Protein AF-0000000085181972 (afdb_homodimer)

Sequence (330 aa):
MTVHAQVDETRQKGLLGSYIETLGLVERLHRLLLDVIKDEFERLGQIEINAVQALLLFNIGEHEVTAGELKSRGYYQGSNVSYNLKKLVDAGYMHHERCEADRRSVRVRLTEKGRGVHDAVSDLFARHAETMQARGVIGFAATEEMNALLRRMERFWTDQIRYIYMTVHAQVDETRQKGLLGSYIETLGLVERLHRLLLDVIKDEFERLGQIEINAVQALLLFNIGEHEVTAGELKSRGYYQGSNVSYNLKKLVDAGYMHHERCEADRRSVRVRLTEKGRGVHDAVSDLFARHAETMQARGVIGFAATEEMNALLRRMERFWTDQIRYIY

InterPro domains:
  IPR000835 MarR-type HTH domain [PF13463] (50-114)
  IPR000835 MarR-type HTH domain [PS50995] (19-158)
  IPR000835 MarR-type HTH domain [SM00347] (42-146)
  IPR036388 Winged helix-like DNA-binding domain superfamily [G3DSA:1.10.10.10] (18-161)
  IPR036390 Winged helix DNA-binding domain superfamily [SSF46785] (19-157)
  IPR039422 Transcription regulators MarR/SlyA-like [PTHR33164] (22-153)

Structure (mmCIF, N/CA/C/O backbone):
data_AF-0000000085181972-model_v1
#
loop_
_entity.id
_entity.type
_entity.pdbx_description
1 polymer 'Winged helix DNA-binding protein'
#
loop_
_atom_site.group_PDB
_atom_site.id
_atom_site.type_symbol
_atom_site.label_atom_id
_atom_site.label_alt_id
_atom_site.label_comp_id
_atom_site.label_asym_id
_atom_site.label_entity_id
_atom_site.label_seq_id
_atom_site.pdbx_PDB_ins_code
_atom_site.Cartn_x
_atom_site.Cartn_y
_atom_site.Cartn_z
_atom_site.occupancy
_atom_site.B_iso_or_equiv
_atom_site.auth_seq_id
_atom_site.auth_comp_id
_atom_site.auth_asym_id
_atom_site.auth_atom_id
_atom_site.pdbx_PDB_model_num
ATOM 1 N N . MET A 1 1 ? -1.928 -40.5 6.121 1 57.88 1 MET A N 1
ATOM 2 C CA . MET A 1 1 ? -1.515 -39.156 6.531 1 57.88 1 MET A CA 1
ATOM 3 C C . MET A 1 1 ? -1.722 -38.969 8.031 1 57.88 1 MET A C 1
ATOM 5 O O . MET A 1 1 ? -2.824 -39.188 8.539 1 57.88 1 MET A O 1
ATOM 9 N N . THR A 1 2 ? -0.721 -38.906 8.852 1 67.19 2 THR A N 1
ATOM 10 C CA . THR A 1 2 ? -0.816 -38.844 10.305 1 67.19 2 THR A CA 1
ATOM 11 C C . THR A 1 2 ? -1.582 -37.594 10.742 1 67.19 2 THR A C 1
ATOM 13 O O . THR A 1 2 ? -1.651 -36.625 10 1 67.19 2 THR A O 1
ATOM 16 N N . VAL A 1 3 ? -2.307 -37.688 11.773 1 71.75 3 VAL A N 1
ATOM 17 C CA . VAL A 1 3 ? -3.064 -36.625 12.383 1 71.75 3 VAL A CA 1
ATOM 18 C C . VAL A 1 3 ? -2.207 -35.344 12.438 1 71.75 3 VAL A C 1
ATOM 20 O O . VAL A 1 3 ? -2.703 -34.25 12.195 1 71.75 3 VAL A O 1
ATOM 23 N N . HIS A 1 4 ? -0.949 -35.5 12.75 1 68.75 4 HIS A N 1
ATOM 24 C CA . HIS A 1 4 ? -0.024 -34.375 12.812 1 68.75 4 HIS A CA 1
ATOM 25 C C . HIS A 1 4 ? 0.158 -33.719 11.445 1 68.75 4 HIS A C 1
ATOM 27 O O . HIS A 1 4 ? 0.219 -32.5 11.336 1 68.75 4 HIS A O 1
ATOM 33 N N . ALA A 1 5 ? 0.168 -34.562 10.391 1 71.5 5 ALA A N 1
ATOM 34 C CA . ALA A 1 5 ? 0.321 -34.062 9.023 1 71.5 5 ALA A CA 1
ATOM 35 C C . ALA A 1 5 ? -0.919 -33.281 8.578 1 71.5 5 ALA A C 1
ATOM 37 O O . ALA A 1 5 ? -0.812 -32.281 7.879 1 71.5 5 ALA A O 1
ATOM 38 N N . GLN A 1 6 ? -2.047 -33.75 9.039 1 69.69 6 GLN A N 1
ATOM 39 C CA . GLN A 1 6 ? -3.307 -33.094 8.688 1 69.69 6 GLN A CA 1
ATOM 40 C C . GLN A 1 6 ? -3.443 -31.75 9.367 1 69.69 6 GLN A C 1
ATOM 42 O O . GLN A 1 6 ? -3.922 -30.781 8.766 1 69.69 6 GLN A O 1
ATOM 47 N N . VAL A 1 7 ? -3.066 -31.719 10.625 1 67.25 7 VAL A N 1
ATOM 48 C CA . VAL A 1 7 ? -3.115 -30.469 11.383 1 67.25 7 VAL A CA 1
ATOM 49 C C . VAL A 1 7 ? -2.145 -29.469 10.781 1 67.25 7 VAL A C 1
ATOM 51 O O . VAL A 1 7 ? -2.471 -28.281 10.656 1 67.25 7 VAL A O 1
ATOM 54 N N . ASP A 1 8 ? -0.987 -29.906 10.352 1 72 8 ASP A N 1
ATOM 55 C CA . ASP A 1 8 ? 0.018 -29.031 9.75 1 72 8 ASP A CA 1
ATOM 56 C C . ASP A 1 8 ? -0.473 -28.453 8.422 1 72 8 ASP A C 1
ATOM 58 O O . ASP A 1 8 ? -0.232 -27.281 8.117 1 72 8 ASP A O 1
ATOM 62 N N . GLU A 1 9 ? -1.18 -29.344 7.684 1 75 9 GLU A N 1
ATOM 63 C CA . GLU A 1 9 ? -1.724 -28.906 6.395 1 75 9 GLU A CA 1
ATOM 64 C C . GLU A 1 9 ? -2.812 -27.859 6.578 1 75 9 GLU A C 1
ATOM 66 O O . GLU A 1 9 ? -2.896 -26.906 5.805 1 75 9 GLU A O 1
ATOM 71 N N . THR A 1 10 ? -3.574 -28.156 7.566 1 74.62 10 THR A N 1
ATOM 72 C CA . THR A 1 10 ? -4.652 -27.219 7.852 1 74.62 10 THR A CA 1
ATOM 73 C C . THR A 1 10 ? -4.09 -25.859 8.289 1 74.62 10 THR A C 1
ATOM 75 O O . THR A 1 10 ? -4.59 -24.812 7.875 1 74.62 10 THR A O 1
ATOM 78 N N . ARG A 1 11 ? -3.014 -26.016 9.102 1 75.25 11 ARG A N 1
ATOM 79 C CA . ARG A 1 11 ? -2.367 -24.797 9.562 1 75.25 11 ARG A CA 1
ATOM 80 C C . ARG A 1 11 ? -1.71 -24.047 8.406 1 75.25 11 ARG A C 1
ATOM 82 O O . ARG A 1 11 ? -1.742 -22.812 8.359 1 75.25 11 ARG A O 1
ATOM 89 N N . GLN A 1 12 ? -1.245 -24.781 7.57 1 78.25 12 GLN A N 1
ATOM 90 C CA . GLN A 1 12 ? -0.586 -24.188 6.414 1 78.25 12 GLN A CA 1
ATOM 91 C C . GLN A 1 12 ? -1.598 -23.516 5.488 1 78.25 12 GLN A C 1
ATOM 93 O O . GLN A 1 12 ? -1.35 -22.422 4.98 1 78.25 12 GLN A O 1
ATOM 98 N N . LYS A 1 13 ? -2.65 -24.234 5.238 1 83.62 13 LYS A N 1
ATOM 99 C CA . LYS A 1 13 ? -3.719 -23.656 4.418 1 83.62 13 LYS A CA 1
ATOM 100 C C . LYS A 1 13 ? -4.32 -22.422 5.082 1 83.62 13 LYS A C 1
ATOM 102 O O . LYS A 1 13 ? -4.648 -21.453 4.402 1 83.62 13 LYS A O 1
ATOM 107 N N . GLY A 1 14 ? -4.379 -22.531 6.363 1 88.44 14 GLY A N 1
ATOM 108 C CA . GLY A 1 14 ? -4.871 -21.375 7.109 1 88.44 14 GLY A CA 1
ATOM 109 C C . GLY A 1 14 ? -3.963 -20.172 7.008 1 88.44 14 GLY A C 1
ATOM 110 O O . GLY A 1 14 ? -4.434 -19.047 6.805 1 88.44 14 GLY A O 1
ATOM 111 N N . LEU A 1 15 ? -2.68 -20.453 7.062 1 91 15 LEU A N 1
ATOM 112 C CA . LEU A 1 15 ? -1.724 -19.344 6.98 1 91 15 LEU A CA 1
ATOM 113 C C . LEU A 1 15 ? -1.703 -18.75 5.578 1 91 15 LEU A C 1
ATOM 115 O O . LEU A 1 15 ? -1.629 -17.531 5.422 1 91 15 LEU A O 1
ATOM 119 N N . LEU A 1 16 ? -1.777 -19.609 4.586 1 94.31 16 LEU A N 1
ATOM 120 C CA . LEU A 1 16 ? -1.805 -19.109 3.215 1 94.31 16 LEU A CA 1
ATOM 121 C C . LEU A 1 16 ? -2.998 -18.172 3.002 1 94.31 16 LEU A C 1
ATOM 123 O O . LEU A 1 16 ? -2.852 -17.094 2.438 1 94.31 16 LEU A O 1
ATOM 127 N N . GLY A 1 17 ? -4.16 -18.594 3.455 1 95.25 17 GLY A N 1
ATOM 128 C CA . GLY A 1 17 ? -5.352 -17.766 3.344 1 95.25 17 GLY A CA 1
ATOM 129 C C . GLY A 1 17 ? -5.207 -16.422 4.035 1 95.25 17 GLY A C 1
ATOM 130 O O . GLY A 1 17 ? -5.578 -15.391 3.479 1 95.25 17 GLY A O 1
ATOM 131 N N . SER A 1 18 ? -4.691 -16.453 5.27 1 95.56 18 SER A N 1
ATOM 132 C CA . SER A 1 18 ? -4.504 -15.219 6.031 1 95.56 18 SER A CA 1
ATOM 133 C C . SER A 1 18 ? -3.449 -14.328 5.379 1 95.56 18 SER A C 1
ATOM 135 O O . SER A 1 18 ? -3.564 -13.102 5.406 1 95.56 18 SER A O 1
ATOM 137 N N . TYR A 1 19 ? -2.438 -14.969 4.832 1 96.31 19 TYR A N 1
ATOM 138 C CA . TYR A 1 19 ? -1.384 -14.234 4.137 1 96.31 19 TYR A CA 1
ATOM 139 C C . TYR A 1 19 ? -1.931 -13.531 2.9 1 96.31 19 TYR A C 1
ATOM 141 O O . TYR A 1 19 ? -1.648 -12.352 2.67 1 96.31 19 TYR A O 1
ATOM 149 N N . ILE A 1 20 ? -2.744 -14.203 2.15 1 96.31 20 ILE A N 1
ATOM 150 C CA . ILE A 1 20 ? -3.359 -13.633 0.956 1 96.31 20 ILE A CA 1
ATOM 151 C C . ILE A 1 20 ? -4.262 -12.469 1.348 1 96.31 20 ILE A C 1
ATOM 153 O O . ILE A 1 20 ? -4.281 -11.438 0.67 1 96.31 20 ILE A O 1
ATOM 157 N N . GLU A 1 21 ? -4.91 -12.648 2.42 1 96.31 21 GLU A N 1
ATOM 158 C CA . GLU A 1 21 ? -5.742 -11.555 2.908 1 96.31 21 GLU A CA 1
ATOM 159 C C . GLU A 1 21 ? -4.891 -10.336 3.275 1 96.31 21 GLU A C 1
ATOM 161 O O . GLU A 1 21 ? -5.277 -9.203 3.002 1 96.31 21 GLU A O 1
ATOM 166 N N . THR A 1 22 ? -3.777 -10.57 3.945 1 97.19 22 THR A N 1
ATOM 167 C CA . THR A 1 22 ? -2.865 -9.484 4.289 1 97.19 22 THR A CA 1
ATOM 168 C C . THR A 1 22 ? -2.457 -8.711 3.043 1 97.19 22 THR A C 1
ATOM 170 O O . THR A 1 22 ? -2.479 -7.473 3.041 1 97.19 22 THR A O 1
ATOM 173 N N . LEU A 1 23 ? -2.174 -9.453 1.988 1 96.75 23 LEU A N 1
ATOM 174 C CA . LEU A 1 23 ? -1.744 -8.828 0.741 1 96.75 23 LEU A CA 1
ATOM 175 C C . LEU A 1 23 ? -2.855 -7.965 0.153 1 96.75 23 LEU A C 1
ATOM 177 O O . LEU A 1 23 ? -2.605 -6.84 -0.289 1 96.75 23 LEU A O 1
ATOM 181 N N . GLY A 1 24 ? -4.082 -8.492 0.191 1 95.81 24 GLY A N 1
ATOM 182 C CA . GLY A 1 24 ? -5.227 -7.719 -0.262 1 95.81 24 GLY A CA 1
ATOM 183 C C . GLY A 1 24 ? -5.465 -6.469 0.563 1 95.81 24 GLY A C 1
ATOM 184 O O . GLY A 1 24 ? -5.777 -5.406 0.016 1 95.81 24 GLY A O 1
ATOM 185 N N . LEU A 1 25 ? -5.289 -6.535 1.836 1 96.81 25 LEU A N 1
ATOM 186 C CA . LEU A 1 25 ? -5.484 -5.402 2.736 1 96.81 25 LEU A CA 1
ATOM 187 C C . LEU A 1 25 ? -4.422 -4.336 2.51 1 96.81 25 LEU A C 1
ATOM 189 O O . LEU A 1 25 ? -4.727 -3.139 2.51 1 96.81 25 LEU A O 1
ATOM 193 N N . VAL A 1 26 ? -3.166 -4.762 2.316 1 96.88 26 VAL A N 1
ATOM 194 C CA . VAL A 1 26 ? -2.084 -3.818 2.057 1 96.88 26 VAL A CA 1
ATOM 195 C C . VAL A 1 26 ? -2.393 -3.01 0.8 1 96.88 26 VAL A C 1
ATOM 197 O O . VAL A 1 26 ? -2.26 -1.784 0.794 1 96.88 26 VAL A O 1
ATOM 200 N N . GLU A 1 27 ? -2.861 -3.652 -0.208 1 95.5 27 GLU A N 1
ATOM 201 C CA . GLU A 1 27 ? -3.211 -2.992 -1.463 1 95.5 27 GLU A CA 1
ATOM 202 C C . GLU A 1 27 ? -4.355 -2 -1.264 1 95.5 27 GLU A C 1
ATOM 204 O O . GLU A 1 27 ? -4.262 -0.847 -1.688 1 95.5 27 GLU A O 1
ATOM 209 N N . ARG A 1 28 ? -5.414 -2.441 -0.648 1 95.19 28 ARG A N 1
ATOM 210 C CA . ARG A 1 28 ? -6.594 -1.603 -0.464 1 95.19 28 ARG A CA 1
ATOM 211 C C . ARG A 1 28 ? -6.293 -0.427 0.459 1 95.19 28 ARG A C 1
ATOM 213 O O . ARG A 1 28 ? -6.73 0.696 0.206 1 95.19 28 ARG A O 1
ATOM 220 N N . LEU A 1 29 ? -5.5 -0.667 1.502 1 96.81 29 LEU A N 1
ATOM 221 C CA . LEU A 1 29 ? -5.184 0.393 2.453 1 96.81 29 LEU A CA 1
ATOM 222 C C . LEU A 1 29 ? -4.289 1.448 1.814 1 96.81 29 LEU A C 1
ATOM 224 O O . LEU A 1 29 ? -4.418 2.639 2.107 1 96.81 29 LEU A O 1
ATOM 228 N N . HIS A 1 30 ? -3.33 0.969 1.01 1 96.56 30 HIS A N 1
ATOM 229 C CA . HIS A 1 30 ? -2.502 1.949 0.316 1 96.56 30 HIS A CA 1
ATOM 230 C C . HIS A 1 30 ? -3.348 2.863 -0.562 1 96.56 30 HIS A C 1
ATOM 232 O O . HIS A 1 30 ? -3.172 4.082 -0.547 1 96.56 30 HIS A O 1
ATOM 238 N N . ARG A 1 31 ? -4.273 2.301 -1.291 1 94.69 31 ARG A N 1
ATOM 239 C CA . ARG A 1 31 ? -5.172 3.09 -2.125 1 94.69 31 ARG A CA 1
ATOM 240 C C . ARG A 1 31 ? -6.035 4.016 -1.274 1 94.69 31 ARG A C 1
ATOM 242 O O . ARG A 1 31 ? -6.242 5.18 -1.63 1 94.69 31 ARG A O 1
ATOM 249 N N . LEU A 1 32 ? -6.562 3.557 -0.24 1 94.69 32 LEU A N 1
ATOM 250 C CA . LEU A 1 32 ? -7.406 4.352 0.647 1 94.69 32 LEU A CA 1
ATOM 251 C C . LEU A 1 32 ? -6.617 5.508 1.25 1 94.69 32 LEU A C 1
ATOM 253 O O . LEU A 1 32 ? -7.152 6.605 1.423 1 94.69 32 LEU A O 1
ATOM 257 N N . LEU A 1 33 ? -5.359 5.227 1.632 1 96.25 33 LEU A N 1
ATOM 258 C CA . LEU A 1 33 ? -4.492 6.281 2.145 1 96.25 33 LEU A CA 1
ATOM 259 C C . LEU A 1 33 ? -4.387 7.43 1.146 1 96.25 33 LEU A C 1
ATOM 261 O O . LEU A 1 33 ? -4.535 8.594 1.52 1 96.25 33 LEU A O 1
ATOM 265 N N . LEU A 1 34 ? -4.199 7.133 -0.092 1 95.5 34 LEU A N 1
ATOM 266 C CA . LEU A 1 34 ? -4.113 8.156 -1.132 1 95.5 34 LEU A CA 1
ATOM 267 C C . LEU A 1 34 ? -5.441 8.883 -1.291 1 95.5 34 LEU A C 1
ATOM 269 O O . LEU A 1 34 ? -5.469 10.102 -1.462 1 95.5 34 LEU A O 1
ATOM 273 N N . ASP A 1 35 ? -6.52 8.156 -1.163 1 94.81 35 ASP A N 1
ATOM 274 C CA . ASP A 1 35 ? -7.844 8.758 -1.294 1 94.81 35 ASP A CA 1
ATOM 275 C C . ASP A 1 35 ? -8.125 9.719 -0.14 1 94.81 35 ASP A C 1
ATOM 277 O O . ASP A 1 35 ? -8.719 10.781 -0.342 1 94.81 35 ASP A O 1
ATOM 281 N N . VAL A 1 36 ? -7.734 9.336 1.031 1 95.75 36 VAL A N 1
ATOM 282 C CA . VAL A 1 36 ? -7.957 10.172 2.211 1 95.75 36 VAL A CA 1
ATOM 283 C C . VAL A 1 36 ? -7.195 11.484 2.068 1 95.75 36 VAL A C 1
ATOM 285 O O . VAL A 1 36 ? -7.723 12.555 2.393 1 95.75 36 VAL A O 1
ATOM 288 N N . ILE A 1 37 ? -5.98 11.391 1.581 1 96.06 37 ILE A N 1
ATOM 289 C CA . ILE A 1 37 ? -5.172 12.594 1.391 1 96.06 37 ILE A CA 1
ATOM 290 C C . ILE A 1 37 ? -5.77 13.445 0.279 1 96.06 37 ILE A C 1
ATOM 292 O O . ILE A 1 37 ? -5.898 14.664 0.425 1 96.06 37 ILE A O 1
ATOM 296 N N . LYS A 1 38 ? -6.117 12.844 -0.78 1 95.06 38 LYS A N 1
ATOM 297 C CA . LYS A 1 38 ? -6.734 13.547 -1.896 1 95.06 38 LYS A CA 1
ATOM 298 C C . LYS A 1 38 ? -7.992 14.289 -1.444 1 95.06 38 LYS A C 1
ATOM 300 O O . LYS A 1 38 ? -8.164 15.469 -1.759 1 95.06 38 LYS A O 1
ATOM 305 N N . ASP A 1 39 ? -8.82 13.609 -0.766 1 94.69 39 ASP A N 1
ATOM 306 C CA . ASP A 1 39 ? -10.062 14.195 -0.281 1 94.69 39 ASP A CA 1
ATOM 307 C C . ASP A 1 39 ? -9.789 15.398 0.624 1 94.69 39 ASP A C 1
ATOM 309 O O . ASP A 1 39 ? -10.484 16.406 0.545 1 94.69 39 ASP A O 1
ATOM 313 N N . GLU A 1 40 ? -8.836 15.234 1.515 1 94.31 40 GLU A N 1
ATOM 314 C CA . GLU A 1 40 ? -8.477 16.328 2.408 1 94.31 40 GLU A CA 1
ATOM 315 C C . GLU A 1 40 ? -8.023 17.562 1.622 1 94.31 40 GLU A C 1
ATOM 317 O O . GLU A 1 40 ? -8.43 18.688 1.931 1 94.31 40 GLU A O 1
ATOM 322 N N . PHE A 1 41 ? -7.238 17.375 0.63 1 94.38 41 PHE A N 1
ATOM 323 C CA . PHE A 1 41 ? -6.699 18.5 -0.126 1 94.38 41 PHE A CA 1
ATOM 324 C C . PHE A 1 41 ? -7.77 19.109 -1.021 1 94.38 41 PHE A C 1
ATOM 326 O O . PHE A 1 41 ? -7.75 20.312 -1.282 1 94.38 41 PHE A O 1
ATOM 333 N N . GLU A 1 42 ? -8.672 18.344 -1.479 1 93.19 42 GLU A N 1
ATOM 334 C CA . GLU A 1 42 ? -9.82 18.891 -2.186 1 93.19 42 GLU A CA 1
ATOM 335 C C . GLU A 1 42 ? -10.648 19.781 -1.271 1 93.19 42 GLU A C 1
ATOM 337 O O . GLU A 1 42 ? -11.078 20.875 -1.677 1 93.19 42 GLU A O 1
ATOM 342 N N . ARG A 1 43 ? -10.797 19.375 -0.116 1 91.69 43 ARG A N 1
ATOM 343 C CA . ARG A 1 43 ? -11.539 20.141 0.871 1 91.69 43 ARG A CA 1
ATOM 344 C C . ARG A 1 43 ? -10.828 21.453 1.192 1 91.69 43 ARG A C 1
ATOM 346 O O . ARG A 1 43 ? -11.477 22.484 1.402 1 91.69 43 ARG A O 1
ATOM 353 N N . LEU A 1 44 ? -9.531 21.359 1.21 1 91.56 44 LEU A N 1
ATOM 354 C CA . LEU A 1 44 ? -8.734 22.547 1.547 1 91.56 44 LEU A CA 1
ATOM 355 C C . LEU A 1 44 ? -8.57 23.453 0.333 1 91.56 44 LEU A C 1
ATOM 357 O O . LEU A 1 44 ? -8 24.531 0.443 1 91.56 44 LEU A O 1
ATOM 361 N N . GLY A 1 45 ? -8.984 22.984 -0.83 1 89.69 45 GLY A N 1
ATOM 362 C CA . GLY A 1 45 ? -8.852 23.766 -2.047 1 89.69 45 GLY A CA 1
ATOM 363 C C . GLY A 1 45 ? -7.441 23.75 -2.609 1 89.69 45 GLY A C 1
ATOM 364 O O . GLY A 1 45 ? -7.047 24.672 -3.326 1 89.69 45 GLY A O 1
ATOM 365 N N . GLN A 1 46 ? -6.621 22.844 -2.158 1 84.06 46 GLN A N 1
ATOM 366 C CA . GLN A 1 46 ? -5.25 22.688 -2.633 1 84.06 46 GLN A CA 1
ATOM 367 C C . GLN A 1 46 ? -5.156 21.562 -3.666 1 84.06 46 GLN A C 1
ATOM 369 O O . GLN A 1 46 ? -4.812 20.438 -3.33 1 84.06 46 GLN A O 1
ATOM 374 N N . ILE A 1 47 ? -5.258 21.812 -4.895 1 78.44 47 ILE A N 1
ATOM 375 C CA . ILE A 1 47 ? -5.426 20.781 -5.918 1 78.44 47 ILE A CA 1
ATOM 376 C C . ILE A 1 47 ? -4.176 20.719 -6.789 1 78.44 47 ILE A C 1
ATOM 378 O O . ILE A 1 47 ? -4.125 19.953 -7.758 1 78.44 47 ILE A O 1
ATOM 382 N N . GLU A 1 48 ? -3.143 21.438 -6.414 1 90.31 48 GLU A N 1
ATOM 383 C CA . GLU A 1 48 ? -1.978 21.531 -7.289 1 90.31 48 GLU A CA 1
ATOM 384 C C . GLU A 1 48 ? -1.096 20.281 -7.16 1 90.31 48 GLU A C 1
ATOM 386 O O . GLU A 1 48 ? -0.358 19.938 -8.086 1 90.31 48 GLU A O 1
ATOM 391 N N . ILE A 1 49 ? -1.15 19.625 -5.992 1 92.44 49 ILE A N 1
ATOM 392 C CA . ILE A 1 49 ? -0.3 18.453 -5.805 1 92.44 49 ILE A CA 1
ATOM 393 C C . ILE A 1 49 ? -1.167 17.219 -5.578 1 92.44 49 ILE A C 1
ATOM 395 O O . ILE A 1 49 ? -2.254 17.312 -5.008 1 92.44 49 ILE A O 1
ATOM 399 N N . ASN A 1 50 ? -0.794 16.109 -6.094 1 94.44 50 ASN A N 1
ATOM 400 C CA . ASN A 1 50 ? -1.536 14.867 -5.863 1 94.44 50 ASN A CA 1
ATOM 401 C C . ASN A 1 50 ? -1.136 14.211 -4.547 1 94.44 50 ASN A C 1
ATOM 403 O O . ASN A 1 50 ? -0.255 14.711 -3.84 1 94.44 50 ASN A O 1
ATOM 407 N N . ALA A 1 51 ? -1.801 13.133 -4.234 1 95.38 51 ALA A N 1
ATOM 408 C CA . ALA A 1 51 ? -1.638 12.484 -2.934 1 95.38 51 ALA A CA 1
ATOM 409 C C . ALA A 1 51 ? -0.218 11.953 -2.76 1 95.38 51 ALA A C 1
ATOM 411 O O . ALA A 1 51 ? 0.345 12.016 -1.664 1 95.38 51 ALA A O 1
ATOM 412 N N . VAL A 1 52 ? 0.404 11.43 -3.824 1 94.94 52 VAL A N 1
ATOM 413 C CA . VAL A 1 52 ? 1.758 10.891 -3.779 1 94.94 52 VAL A CA 1
ATOM 414 C C . VAL A 1 52 ? 2.754 12.008 -3.488 1 94.94 52 VAL A C 1
ATOM 416 O O . VAL A 1 52 ? 3.641 11.859 -2.645 1 94.94 52 VAL A O 1
ATOM 419 N N . GLN A 1 53 ? 2.557 13.094 -4.145 1 96 53 GLN A N 1
ATOM 420 C CA . GLN A 1 53 ? 3.404 14.266 -3.936 1 96 53 GLN A CA 1
ATOM 421 C C . GLN A 1 53 ? 3.246 14.812 -2.52 1 96 53 GLN A C 1
ATOM 423 O O . GLN A 1 53 ? 4.234 15.164 -1.874 1 96 53 GLN A O 1
ATOM 428 N N . ALA A 1 54 ? 2.012 14.859 -2.029 1 96.94 54 ALA A N 1
ATOM 429 C CA . ALA A 1 54 ? 1.742 15.32 -0.671 1 96.94 54 ALA A CA 1
ATOM 430 C C . ALA A 1 54 ? 2.436 14.438 0.358 1 96.94 54 ALA A C 1
ATOM 432 O O . ALA A 1 54 ? 3.037 14.93 1.312 1 96.94 54 ALA A O 1
ATOM 433 N N . LEU A 1 55 ? 2.389 13.133 0.187 1 96.94 55 LEU A N 1
ATOM 434 C CA . LEU A 1 55 ? 3.035 12.188 1.092 1 96.94 55 LEU A CA 1
ATOM 435 C C . LEU A 1 55 ? 4.551 12.359 1.065 1 96.94 55 LEU A C 1
ATOM 437 O O . LEU A 1 55 ? 5.211 12.242 2.1 1 96.94 55 LEU A O 1
ATOM 441 N N . LEU A 1 56 ? 5.062 12.609 -0.137 1 96.94 56 LEU A N 1
ATOM 442 C CA . LEU A 1 56 ? 6.496 12.844 -0.27 1 96.94 56 LEU A CA 1
ATOM 443 C C . LEU A 1 56 ? 6.926 14.047 0.562 1 96.94 56 LEU A C 1
ATOM 445 O O . LEU A 1 56 ? 7.906 13.977 1.306 1 96.94 56 LEU A O 1
ATOM 449 N N . LEU A 1 57 ? 6.199 15.133 0.464 1 97.5 57 LEU A N 1
ATOM 450 C CA . LEU A 1 57 ? 6.492 16.344 1.23 1 97.5 57 LEU A CA 1
ATOM 451 C C . LEU A 1 57 ? 6.359 16.078 2.727 1 97.5 57 LEU A C 1
ATOM 453 O O . LEU A 1 57 ? 7.18 16.547 3.518 1 97.5 57 LEU A O 1
ATOM 457 N N . PHE A 1 58 ? 5.328 15.312 3.039 1 98.19 58 PHE A N 1
ATOM 458 C CA . PHE A 1 58 ? 5.125 14.93 4.43 1 98.19 58 PHE A CA 1
ATOM 459 C C . PHE A 1 58 ? 6.328 14.156 4.961 1 98.19 58 PHE A C 1
ATOM 461 O O . PHE A 1 58 ? 6.82 14.445 6.055 1 98.19 58 PHE A O 1
ATOM 468 N N . ASN A 1 59 ? 6.805 13.195 4.227 1 97.19 59 ASN A N 1
ATOM 469 C CA . ASN A 1 59 ? 7.883 12.32 4.668 1 97.19 59 ASN A CA 1
ATOM 470 C C . ASN A 1 59 ? 9.211 13.062 4.762 1 97.19 59 ASN A C 1
ATOM 472 O O . ASN A 1 59 ? 10.039 12.758 5.617 1 97.19 59 ASN A O 1
ATOM 476 N N . ILE A 1 60 ? 9.445 13.977 3.855 1 96.81 60 ILE A N 1
ATOM 477 C CA . ILE A 1 60 ? 10.672 14.758 3.887 1 96.81 60 ILE A CA 1
ATOM 478 C C . ILE A 1 60 ? 10.703 15.609 5.152 1 96.81 60 ILE A C 1
ATOM 480 O O . ILE A 1 60 ? 11.727 15.672 5.84 1 96.81 60 ILE A O 1
ATOM 484 N N . GLY A 1 61 ? 9.516 16.297 5.414 1 96.81 61 GLY A N 1
ATOM 485 C CA . GLY A 1 61 ? 9.406 17.078 6.629 1 96.81 61 GLY A CA 1
ATOM 486 C C . GLY A 1 61 ? 10.477 18.156 6.738 1 96.81 61 GLY A C 1
ATOM 487 O O . GLY A 1 61 ? 10.633 18.984 5.84 1 96.81 61 GLY A O 1
ATOM 488 N N . GLU A 1 62 ? 11.375 18.031 7.75 1 96.19 62 GLU A N 1
ATOM 489 C CA . GLU A 1 62 ? 12.383 19.062 8.008 1 96.19 62 GLU A CA 1
ATOM 490 C C . GLU A 1 62 ? 13.75 18.625 7.484 1 96.19 62 GLU A C 1
ATOM 492 O O . GLU A 1 62 ? 14.758 19.297 7.738 1 96.19 62 GLU A O 1
ATOM 497 N N . HIS A 1 63 ? 13.781 17.578 6.793 1 96 63 HIS A N 1
ATOM 498 C CA . HIS A 1 63 ? 15.055 17 6.398 1 96 63 HIS A CA 1
ATOM 499 C C . HIS A 1 63 ? 15.508 17.531 5.039 1 96 63 HIS A C 1
ATOM 501 O O . HIS A 1 63 ? 14.688 18.031 4.266 1 96 63 HIS A O 1
ATOM 507 N N . GLU A 1 64 ? 16.766 17.5 4.891 1 95 64 GLU A N 1
ATOM 508 C CA . GLU A 1 64 ? 17.391 17.625 3.584 1 95 64 GLU A CA 1
ATOM 509 C C . GLU A 1 64 ? 17.891 16.281 3.064 1 95 64 GLU A C 1
ATOM 511 O O . GLU A 1 64 ? 18.578 15.555 3.777 1 95 64 GLU A O 1
ATOM 516 N N . VAL A 1 65 ? 17.438 15.984 1.853 1 94.31 65 VAL A N 1
ATOM 517 C CA . VAL A 1 65 ? 17.719 14.633 1.386 1 94.31 65 VAL A CA 1
ATOM 518 C C . VAL A 1 65 ? 18.062 14.656 -0.102 1 94.31 65 VAL A C 1
ATOM 520 O O . VAL A 1 65 ? 17.703 15.602 -0.812 1 94.31 65 VAL A O 1
ATOM 523 N N . THR A 1 66 ? 18.812 13.633 -0.534 1 90.88 66 THR A N 1
ATOM 524 C CA . THR A 1 66 ? 19.047 13.414 -1.957 1 90.88 66 THR A CA 1
ATOM 525 C C . THR A 1 66 ? 17.984 12.5 -2.545 1 90.88 66 THR A C 1
ATOM 527 O O . THR A 1 66 ? 17.234 11.852 -1.805 1 90.88 66 THR A O 1
ATOM 530 N N . ALA A 1 67 ? 17.938 12.492 -3.91 1 87.81 67 ALA A N 1
ATOM 531 C CA . ALA A 1 67 ? 17.016 11.594 -4.586 1 87.81 67 ALA A CA 1
ATOM 532 C C . ALA A 1 67 ? 17.219 10.148 -4.133 1 87.81 67 ALA A C 1
ATOM 534 O O . ALA A 1 67 ? 16.266 9.414 -3.91 1 87.81 67 ALA A O 1
ATOM 535 N N . GLY A 1 68 ? 18.469 9.742 -3.924 1 87.56 68 GLY A N 1
ATOM 536 C CA . GLY A 1 68 ? 18.797 8.398 -3.482 1 87.56 68 GLY A CA 1
ATOM 537 C C . GLY A 1 68 ? 18.344 8.109 -2.066 1 87.56 68 GLY A C 1
ATOM 538 O O . GLY A 1 68 ? 17.891 7 -1.771 1 87.56 68 GLY A O 1
ATOM 539 N N . GLU A 1 69 ? 18.312 9.102 -1.224 1 91.81 69 GLU A N 1
ATOM 540 C CA . GLU A 1 69 ? 17.938 8.938 0.177 1 91.81 69 GLU A CA 1
ATOM 541 C C . GLU A 1 69 ? 16.422 8.867 0.336 1 91.81 69 GLU A C 1
ATOM 543 O O . GLU A 1 69 ? 15.922 8.367 1.346 1 91.81 69 GLU A O 1
ATOM 548 N N . LEU A 1 70 ? 15.68 9.391 -0.63 1 92.25 70 LEU A N 1
ATOM 549 C CA . LEU A 1 70 ? 14.227 9.359 -0.547 1 92.25 70 LEU A CA 1
ATOM 550 C C . LEU A 1 70 ? 13.719 7.922 -0.505 1 92.25 70 LEU A C 1
ATOM 552 O O . LEU A 1 70 ? 12.828 7.598 0.286 1 92.25 70 LEU A O 1
ATOM 556 N N . LYS A 1 71 ? 14.312 7.07 -1.332 1 87.31 71 LYS A N 1
ATOM 557 C CA . LYS A 1 71 ? 13.906 5.668 -1.366 1 87.31 71 LYS A CA 1
ATOM 558 C C . LYS A 1 71 ? 14.469 4.902 -0.173 1 87.31 71 LYS A C 1
ATOM 560 O O . LYS A 1 71 ? 13.734 4.191 0.517 1 87.31 71 LYS A O 1
ATOM 565 N N . SER A 1 72 ? 15.82 5.105 0.113 1 89.12 72 SER A N 1
ATOM 566 C CA . SER A 1 72 ? 16.5 4.32 1.141 1 89.12 72 SER A CA 1
ATOM 567 C C . SER A 1 72 ? 15.945 4.637 2.527 1 89.12 72 SER A C 1
ATOM 569 O O . SER A 1 72 ? 15.938 3.773 3.408 1 89.12 72 SER A O 1
ATOM 571 N N . ARG A 1 73 ? 15.352 5.844 2.678 1 90.94 73 ARG A N 1
ATOM 572 C CA . ARG A 1 73 ? 14.797 6.238 3.969 1 90.94 73 ARG A CA 1
ATOM 573 C C . ARG A 1 73 ? 13.297 5.984 4.016 1 90.94 73 ARG A C 1
ATOM 575 O O . ARG A 1 73 ? 12.648 6.27 5.023 1 90.94 73 ARG A O 1
ATOM 582 N N . GLY A 1 74 ? 12.75 5.621 2.92 1 89.69 74 GLY A N 1
ATOM 583 C CA . GLY A 1 74 ? 11.336 5.273 2.881 1 89.69 74 GLY A CA 1
ATOM 584 C C . GLY A 1 74 ? 10.43 6.48 2.707 1 89.69 74 GLY A C 1
ATOM 585 O O . GLY A 1 74 ? 9.258 6.438 3.068 1 89.69 74 GLY A O 1
ATOM 586 N N . TYR A 1 75 ? 11.008 7.582 2.172 1 93.25 75 TYR A N 1
ATOM 587 C CA . TYR A 1 75 ? 10.211 8.789 1.986 1 93.25 75 TYR A CA 1
ATOM 588 C C . TYR A 1 75 ? 9.422 8.734 0.683 1 93.25 75 TYR A C 1
ATOM 590 O O . TYR A 1 75 ? 8.438 9.461 0.507 1 93.25 75 TYR A O 1
ATOM 598 N N . TYR A 1 76 ? 9.875 7.879 -0.194 1 92.5 76 TYR A N 1
ATOM 599 C CA . TYR A 1 76 ? 9.258 7.762 -1.512 1 92.5 76 TYR A CA 1
ATOM 600 C C . TYR A 1 76 ? 9.375 6.34 -2.045 1 92.5 76 TYR A C 1
ATOM 602 O O . TYR A 1 76 ? 10.469 5.766 -2.061 1 92.5 76 TYR A O 1
ATOM 610 N N . GLN A 1 77 ? 8.195 5.836 -2.525 1 86.38 77 GLN A N 1
ATOM 611 C CA . GLN A 1 77 ? 8.203 4.438 -2.953 1 86.38 77 GLN A CA 1
ATOM 612 C C . GLN A 1 77 ? 7.887 4.316 -4.441 1 86.38 77 GLN A C 1
ATOM 614 O O . GLN A 1 77 ? 7.906 3.217 -4.996 1 86.38 77 GLN A O 1
ATOM 619 N N . GLY A 1 78 ? 7.719 5.371 -5.082 1 85.12 78 GLY A N 1
ATOM 620 C CA . GLY A 1 78 ? 7.371 5.324 -6.492 1 85.12 78 GLY A CA 1
ATOM 621 C C . GLY A 1 78 ? 8.578 5.23 -7.402 1 85.12 78 GLY A C 1
ATOM 622 O O . GLY A 1 78 ? 9.719 5.375 -6.949 1 85.12 78 GLY A O 1
ATOM 623 N N . SER A 1 79 ? 8.375 4.867 -8.703 1 81.94 79 SER A N 1
ATOM 624 C CA . SER A 1 79 ? 9.445 4.762 -9.688 1 81.94 79 SER A CA 1
ATOM 625 C C . SER A 1 79 ? 9.727 6.113 -10.336 1 81.94 79 SER A C 1
ATOM 627 O O . SER A 1 79 ? 10.719 6.266 -11.055 1 81.94 79 SER A O 1
ATOM 629 N N . ASN A 1 80 ? 9.016 7.035 -10.102 1 88.06 80 ASN A N 1
ATOM 630 C CA . ASN A 1 80 ? 9.086 8.328 -10.773 1 88.06 80 ASN A CA 1
ATOM 631 C C . ASN A 1 80 ? 9.586 9.422 -9.836 1 88.06 80 ASN A C 1
ATOM 633 O O . ASN A 1 80 ? 9.055 10.531 -9.836 1 88.06 80 ASN A O 1
ATOM 637 N N . VAL A 1 81 ? 10.586 9.117 -9.094 1 89.5 81 VAL A N 1
ATOM 638 C CA . VAL A 1 81 ? 11.086 10.047 -8.086 1 89.5 81 VAL A CA 1
ATOM 639 C C . VAL A 1 81 ? 11.57 11.328 -8.758 1 89.5 81 VAL A C 1
ATOM 641 O O . VAL A 1 81 ? 11.25 12.43 -8.32 1 89.5 81 VAL A O 1
ATOM 644 N N . SER A 1 82 ? 12.359 11.172 -9.828 1 89.44 82 SER A N 1
ATOM 645 C CA . SER A 1 82 ? 12.93 12.328 -10.516 1 89.44 82 SER A CA 1
ATOM 646 C C . SER A 1 82 ? 11.836 13.234 -11.078 1 89.44 82 SER A C 1
ATOM 648 O O . SER A 1 82 ? 11.93 14.453 -10.984 1 89.44 82 SER A O 1
ATOM 650 N N . TYR A 1 83 ? 10.883 12.594 -11.555 1 92.81 83 TYR A N 1
ATOM 651 C CA . TYR A 1 83 ? 9.758 13.32 -12.125 1 92.81 83 TYR A CA 1
ATOM 652 C C . TYR A 1 83 ? 9.023 14.109 -11.047 1 92.81 83 TYR A C 1
ATOM 654 O O . TYR A 1 83 ? 8.75 15.305 -11.219 1 92.81 83 TYR A O 1
ATOM 662 N N . ASN A 1 84 ? 8.688 13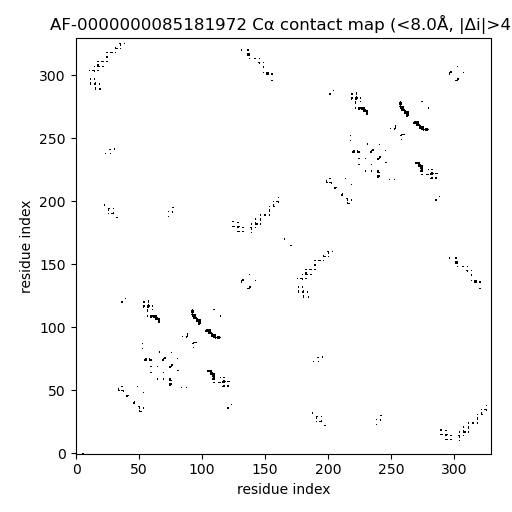.516 -9.969 1 94.25 84 ASN A N 1
ATOM 663 C CA . ASN A 1 84 ? 7.941 14.164 -8.891 1 94.25 84 ASN A CA 1
ATOM 664 C C . ASN A 1 84 ? 8.766 15.273 -8.234 1 94.25 84 ASN A C 1
ATOM 666 O O . ASN A 1 84 ? 8.227 16.312 -7.871 1 94.25 84 ASN A O 1
ATOM 670 N N . LEU A 1 85 ? 10.047 15.039 -8.117 1 93.69 85 LEU A N 1
ATOM 671 C CA . LEU A 1 85 ? 10.922 16.047 -7.531 1 93.69 85 LEU A CA 1
ATOM 672 C C . LEU A 1 85 ? 10.961 17.297 -8.414 1 93.69 85 LEU A C 1
ATOM 674 O O . LEU A 1 85 ? 10.844 18.422 -7.914 1 93.69 85 LEU A O 1
ATOM 678 N N . LYS A 1 86 ? 11.172 17.109 -9.625 1 93.62 86 LYS A N 1
ATOM 679 C CA . LYS A 1 86 ? 11.203 18.234 -10.562 1 93.62 86 LYS A CA 1
ATOM 680 C C . LYS A 1 86 ? 9.898 19.016 -10.516 1 93.62 86 LYS A C 1
ATOM 682 O O . LYS A 1 86 ? 9.922 20.25 -10.469 1 93.62 86 LYS A O 1
ATOM 687 N N . LYS A 1 87 ? 8.82 18.344 -10.523 1 95.88 87 LYS A N 1
ATOM 688 C CA . LYS A 1 87 ? 7.508 18.984 -10.477 1 95.88 87 LYS A CA 1
ATOM 689 C C . LYS A 1 87 ? 7.344 19.812 -9.203 1 95.88 87 LYS A C 1
ATOM 691 O O . LYS A 1 87 ? 6.828 20.938 -9.242 1 95.88 87 LYS A O 1
ATOM 696 N N . LEU A 1 88 ? 7.785 19.297 -8.094 1 97.06 88 LEU A N 1
ATOM 697 C CA . LEU A 1 88 ? 7.625 19.969 -6.805 1 97.06 88 LEU A CA 1
ATOM 698 C C . LEU A 1 88 ? 8.562 21.156 -6.691 1 97.06 88 LEU A C 1
ATOM 700 O O . LEU A 1 88 ? 8.227 22.156 -6.066 1 97.06 88 LEU A O 1
ATOM 704 N N . VAL A 1 89 ? 9.719 21.031 -7.297 1 96.19 89 VAL A N 1
ATOM 705 C CA . VAL A 1 89 ? 10.648 22.156 -7.336 1 96.19 89 VAL A CA 1
ATOM 706 C C . VAL A 1 89 ? 10.078 23.266 -8.211 1 96.19 89 VAL A C 1
ATOM 708 O O . VAL A 1 89 ? 10.023 24.422 -7.793 1 96.19 89 VAL A O 1
ATOM 711 N N . ASP A 1 90 ? 9.617 22.922 -9.383 1 96.5 90 ASP A N 1
ATOM 712 C CA . ASP A 1 90 ? 9.07 23.891 -10.328 1 96.5 90 ASP A CA 1
ATOM 713 C C . ASP A 1 90 ? 7.848 24.594 -9.742 1 96.5 90 ASP A C 1
ATOM 715 O O . ASP A 1 90 ? 7.629 25.781 -10 1 96.5 90 ASP A O 1
ATOM 719 N N . ALA A 1 91 ? 7.117 23.891 -8.938 1 96.69 91 ALA A N 1
ATOM 720 C CA . ALA A 1 91 ? 5.879 24.438 -8.383 1 96.69 91 ALA A CA 1
ATOM 721 C C . ALA A 1 91 ? 6.145 25.188 -7.082 1 96.69 91 ALA A C 1
ATOM 723 O O . ALA A 1 91 ? 5.223 25.75 -6.484 1 96.69 91 ALA A O 1
ATOM 724 N N . GLY A 1 92 ? 7.402 25.188 -6.582 1 97 92 GLY A N 1
ATOM 725 C CA . GLY A 1 92 ? 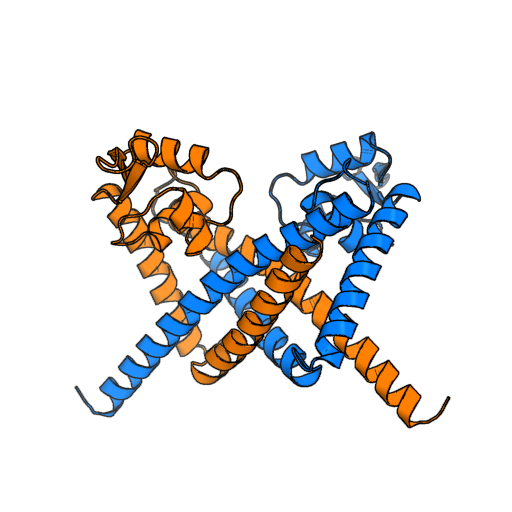7.801 26.031 -5.461 1 97 92 GLY A CA 1
ATOM 726 C C . GLY A 1 92 ? 7.637 25.344 -4.117 1 97 92 GLY A C 1
ATOM 727 O O . GLY A 1 92 ? 7.664 26 -3.072 1 97 92 GLY A O 1
ATOM 728 N N . TYR A 1 93 ? 7.484 23.984 -4.082 1 97.88 93 TYR A N 1
ATOM 729 C CA . TYR A 1 93 ? 7.289 23.25 -2.83 1 97.88 93 TYR A CA 1
ATOM 730 C C . TYR A 1 93 ? 8.625 22.812 -2.238 1 97.88 93 TYR A C 1
ATOM 732 O O . TYR A 1 93 ? 8.703 22.484 -1.055 1 97.88 93 TYR A O 1
ATOM 740 N N . MET A 1 94 ? 9.641 22.781 -3.117 1 97.25 94 MET A N 1
ATOM 741 C CA . MET A 1 94 ? 10.953 22.312 -2.686 1 97.25 94 MET A CA 1
ATOM 742 C C . MET A 1 94 ? 12.062 23.219 -3.217 1 97.25 94 MET A C 1
ATOM 744 O O . MET A 1 94 ? 11.953 23.75 -4.324 1 97.25 94 MET A O 1
ATOM 748 N N . HIS A 1 95 ? 13.047 23.359 -2.408 1 95.88 95 HIS A N 1
ATOM 749 C CA . HIS A 1 95 ? 14.32 23.891 -2.865 1 95.88 95 HIS A CA 1
ATOM 750 C C . HIS A 1 95 ? 15.25 22.781 -3.336 1 95.88 95 HIS A C 1
ATOM 752 O O . HIS A 1 95 ? 15.203 21.672 -2.816 1 95.88 95 HIS A O 1
ATOM 758 N N . HIS A 1 96 ? 15.906 23.078 -4.348 1 91.38 96 HIS A N 1
ATOM 759 C CA . HIS A 1 96 ? 16.953 22.156 -4.793 1 91.38 96 HIS A CA 1
ATOM 760 C C . HIS A 1 96 ? 18.312 22.828 -4.84 1 91.38 96 HIS A C 1
ATOM 762 O O . HIS A 1 96 ? 18.406 24.016 -5.164 1 91.38 96 HIS A O 1
ATOM 768 N N . GLU A 1 97 ? 19.297 22.188 -4.336 1 85.69 97 GLU A N 1
ATOM 769 C CA . GLU A 1 97 ? 20.656 22.703 -4.367 1 85.69 97 GLU A CA 1
ATOM 770 C C . GLU A 1 97 ? 21.656 21.625 -4.75 1 85.69 97 GLU A C 1
ATOM 772 O O . GLU A 1 97 ? 21.609 20.516 -4.203 1 85.69 97 GLU A O 1
ATOM 777 N N . ARG A 1 98 ? 22.375 21.984 -5.723 1 80.75 98 ARG A N 1
ATOM 778 C CA . ARG A 1 98 ? 23.406 21.031 -6.121 1 80.75 98 ARG A CA 1
ATOM 779 C C . ARG A 1 98 ? 24.438 20.844 -5.008 1 80.75 98 ARG A C 1
ATOM 781 O O . ARG A 1 98 ? 24.812 21.812 -4.336 1 80.75 98 ARG A O 1
ATOM 788 N N . CYS A 1 99 ? 24.75 19.5 -4.754 1 71.62 99 CYS A N 1
ATOM 789 C CA . CYS A 1 99 ? 25.734 19.188 -3.734 1 71.62 99 CYS A CA 1
ATOM 790 C C . CYS A 1 99 ? 27.141 19.531 -4.215 1 71.62 99 CYS A C 1
ATOM 792 O O . CYS A 1 99 ? 27.531 19.188 -5.336 1 71.62 99 CYS A O 1
ATOM 794 N N . GLU A 1 100 ? 27.75 20.406 -3.424 1 71 100 GLU A N 1
ATOM 795 C CA . GLU A 1 100 ? 29.109 20.797 -3.762 1 71 100 GLU A CA 1
ATOM 796 C C . GLU A 1 100 ? 30.031 19.578 -3.857 1 71 100 GLU A C 1
ATOM 798 O O . GLU A 1 100 ? 30.906 19.516 -4.723 1 71 100 GLU A O 1
ATOM 803 N N . ALA A 1 101 ? 29.875 18.594 -2.93 1 69 101 ALA A N 1
ATOM 804 C CA . ALA A 1 101 ? 30.75 17.422 -2.824 1 69 101 ALA A CA 1
ATOM 805 C C . ALA A 1 101 ? 30.516 16.453 -3.977 1 69 101 ALA A C 1
ATOM 807 O O . ALA A 1 101 ? 31.438 15.805 -4.445 1 69 101 ALA A O 1
ATOM 808 N N . ASP A 1 102 ? 29.359 16.219 -4.316 1 67.12 102 ASP A N 1
ATOM 809 C CA . ASP A 1 102 ? 28.953 15.352 -5.426 1 67.12 102 ASP A CA 1
ATOM 810 C C . ASP A 1 102 ? 28.047 16.109 -6.398 1 67.12 102 ASP A C 1
ATOM 812 O O . ASP A 1 102 ? 26.828 16.172 -6.207 1 67.12 102 ASP A O 1
ATOM 816 N N . ARG A 1 103 ? 28.703 16.656 -7.445 1 68.12 103 ARG A N 1
ATOM 817 C CA . ARG A 1 103 ? 28 17.547 -8.375 1 68.12 103 ARG A CA 1
ATOM 818 C C . ARG A 1 103 ? 26.844 16.812 -9.062 1 68.12 103 ARG A C 1
ATOM 820 O O . ARG A 1 103 ? 25.953 17.453 -9.625 1 68.12 103 ARG A O 1
ATOM 827 N N . ARG A 1 104 ? 26.906 15.438 -8.844 1 66.94 104 ARG A N 1
ATOM 828 C CA . ARG A 1 104 ? 25.828 14.664 -9.469 1 66.94 104 ARG A CA 1
ATOM 829 C C . ARG A 1 104 ? 24.641 14.516 -8.523 1 66.94 104 ARG A C 1
ATOM 831 O O . ARG A 1 104 ? 23.547 14.18 -8.961 1 66.94 104 ARG A O 1
ATOM 838 N N . SER A 1 105 ? 24.953 14.883 -7.301 1 79 105 SER A N 1
ATOM 839 C CA . SER A 1 105 ? 23.875 14.695 -6.332 1 79 105 SER A CA 1
ATOM 840 C C . SER A 1 105 ? 23.188 16.016 -6.023 1 79 105 SER A C 1
ATOM 842 O O . SER A 1 105 ? 23.828 17.062 -5.969 1 79 105 SER A O 1
ATOM 844 N N . VAL A 1 106 ? 21.938 16.031 -6.164 1 85.62 106 VAL A N 1
ATOM 845 C CA . VAL A 1 106 ? 21.109 17.188 -5.824 1 85.62 106 VAL A CA 1
ATOM 846 C C . VAL A 1 106 ? 20.375 16.938 -4.508 1 85.62 106 VAL A C 1
ATOM 848 O O . VAL A 1 106 ? 19.797 15.859 -4.312 1 85.62 106 VAL A O 1
ATOM 851 N N . ARG A 1 107 ? 20.578 17.891 -3.584 1 92.06 107 ARG A N 1
ATOM 852 C CA . ARG A 1 107 ? 19.844 17.812 -2.324 1 92.06 107 ARG A CA 1
ATOM 853 C C . ARG A 1 107 ? 18.594 18.672 -2.365 1 92.06 107 ARG A C 1
ATOM 855 O O . ARG A 1 107 ? 18.609 19.766 -2.936 1 92.06 107 ARG A O 1
ATOM 862 N N . VAL A 1 108 ? 17.531 18.141 -1.733 1 95.25 108 VAL A N 1
ATOM 863 C CA . VAL A 1 108 ? 16.281 18.875 -1.727 1 95.25 108 VAL A CA 1
ATOM 864 C C . VAL A 1 108 ? 15.805 19.094 -0.288 1 95.25 108 VAL A C 1
ATOM 866 O O . VAL A 1 108 ? 16.125 18.297 0.596 1 95.25 108 VAL A O 1
ATOM 869 N N . ARG A 1 109 ? 15.086 20.141 -0.051 1 97.12 109 ARG A N 1
ATOM 870 C CA . ARG A 1 109 ? 14.398 20.453 1.198 1 97.12 109 ARG A CA 1
ATOM 871 C C . ARG A 1 109 ? 13.102 21.219 0.937 1 97.12 109 ARG A C 1
ATOM 873 O O . ARG A 1 109 ? 12.922 21.797 -0.142 1 97.12 109 ARG A O 1
ATOM 880 N N . LEU A 1 110 ? 12.266 21.219 1.945 1 98 110 LEU A N 1
ATOM 881 C CA . LEU A 1 110 ? 10.977 21.875 1.757 1 98 110 LEU A CA 1
ATOM 882 C C . LEU A 1 110 ? 11.125 23.391 1.792 1 98 110 LEU A C 1
ATOM 884 O O . LEU A 1 110 ? 11.922 23.922 2.566 1 98 110 LEU A O 1
ATOM 888 N N . THR A 1 111 ? 10.391 24.094 0.916 1 98.12 111 THR A N 1
ATOM 889 C CA . THR A 1 111 ? 10.141 25.531 1.085 1 98.12 111 THR A CA 1
ATOM 890 C C . THR A 1 111 ? 9.062 25.766 2.141 1 98.12 111 THR A C 1
ATOM 892 O O . THR A 1 111 ? 8.547 24.812 2.734 1 98.12 111 THR A O 1
ATOM 895 N N . GLU A 1 112 ? 8.766 27.047 2.383 1 98 112 GLU A N 1
ATOM 896 C CA . GLU A 1 112 ? 7.645 27.359 3.264 1 98 112 GLU A CA 1
ATOM 897 C C . GLU A 1 112 ? 6.34 26.797 2.709 1 98 112 GLU A C 1
ATOM 899 O O . GLU A 1 112 ? 5.508 26.281 3.459 1 98 112 GLU A O 1
ATOM 904 N N . LYS A 1 113 ? 6.238 26.891 1.407 1 97.38 113 LYS A N 1
ATOM 905 C CA . LYS A 1 113 ? 5.07 26.328 0.73 1 97.38 113 LYS A CA 1
ATOM 906 C C . LYS A 1 113 ? 4.98 24.812 0.931 1 97.38 113 LYS A C 1
ATOM 908 O O . LYS A 1 113 ? 3.906 24.281 1.219 1 97.38 113 LYS A O 1
ATOM 913 N N . GLY A 1 114 ? 6.082 24.125 0.826 1 97.81 114 GLY A N 1
ATOM 914 C CA . GLY A 1 114 ? 6.156 22.688 1.062 1 97.81 114 GLY A CA 1
ATOM 915 C C . GLY A 1 114 ? 5.859 22.312 2.5 1 97.81 114 GLY A C 1
ATOM 916 O O . GLY A 1 114 ? 5.207 21.297 2.756 1 97.81 114 GLY A O 1
ATOM 917 N N . ARG A 1 115 ? 6.297 23.156 3.375 1 98 115 ARG A N 1
ATOM 918 C CA . ARG A 1 115 ? 6.035 22.922 4.793 1 98 115 ARG A CA 1
ATOM 919 C C . ARG A 1 115 ? 4.547 23.031 5.102 1 98 115 ARG A C 1
ATOM 921 O O . ARG A 1 115 ? 4.035 22.344 5.98 1 98 115 ARG A O 1
ATOM 928 N N . GLY A 1 116 ? 3.934 23.938 4.395 1 97 116 GLY A N 1
ATOM 929 C CA . GLY A 1 116 ? 2.488 24.016 4.535 1 97 116 GLY A CA 1
ATOM 930 C C . GLY A 1 116 ? 1.775 22.719 4.223 1 97 116 GLY A C 1
ATOM 931 O O . GLY A 1 116 ? 0.865 22.312 4.949 1 97 116 GLY A O 1
ATOM 932 N N . VAL A 1 117 ? 2.195 22.031 3.199 1 97.5 117 VAL A N 1
ATOM 933 C CA . VAL A 1 117 ? 1.615 20.75 2.82 1 97.5 117 VAL A CA 1
ATOM 934 C C . VAL A 1 117 ? 1.946 19.688 3.879 1 97.5 117 VAL A C 1
ATOM 936 O O . VAL A 1 117 ? 1.082 18.906 4.277 1 97.5 117 VAL A O 1
ATOM 939 N N . HIS A 1 118 ? 3.207 19.719 4.293 1 98.06 118 HIS A N 1
ATOM 940 C CA . HIS A 1 118 ? 3.619 18.828 5.379 1 98.06 118 HIS A CA 1
ATOM 941 C C . HIS A 1 118 ? 2.699 18.969 6.586 1 98.06 118 HIS A C 1
ATOM 943 O O . HIS A 1 118 ? 2.232 17.969 7.137 1 98.06 118 HIS A O 1
ATOM 949 N N . ASP A 1 119 ? 2.453 20.188 6.957 1 97.88 119 ASP A N 1
ATOM 950 C CA . ASP A 1 119 ? 1.646 20.453 8.141 1 97.88 119 ASP A CA 1
ATOM 951 C C . ASP A 1 119 ? 0.2 20 7.938 1 97.88 119 ASP A C 1
ATOM 953 O O . ASP A 1 119 ? -0.428 19.484 8.859 1 97.88 119 ASP A O 1
ATOM 957 N N . ALA A 1 120 ? -0.276 20.25 6.75 1 97.25 120 ALA A N 1
ATOM 958 C CA . ALA A 1 120 ? -1.646 19.844 6.449 1 97.25 120 ALA A CA 1
ATOM 959 C C . ALA A 1 120 ? -1.808 18.328 6.57 1 97.25 120 ALA A C 1
ATOM 961 O O . ALA A 1 120 ? -2.781 17.844 7.156 1 97.25 120 ALA A O 1
ATOM 962 N N . VAL A 1 121 ? -0.892 17.594 6.074 1 97.56 121 VAL A N 1
ATOM 963 C CA . VAL A 1 121 ? -0.939 16.125 6.152 1 97.56 121 VAL A CA 1
ATOM 964 C C . VAL A 1 121 ? -0.756 15.688 7.602 1 97.56 121 VAL A C 1
ATOM 966 O O . VAL A 1 121 ? -1.446 14.781 8.07 1 97.56 121 VAL A O 1
ATOM 969 N N . SER A 1 122 ? 0.187 16.297 8.312 1 97.81 122 SER A N 1
ATOM 970 C CA . SER A 1 122 ? 0.415 16.016 9.727 1 97.81 122 SER A CA 1
ATOM 971 C C . SER A 1 122 ? -0.86 16.188 10.539 1 97.81 122 SER A C 1
ATOM 973 O O . SER A 1 122 ? -1.197 15.352 11.375 1 97.81 122 SER A O 1
ATOM 975 N N . ASP A 1 123 ? -1.521 17.266 10.273 1 97.44 123 ASP A N 1
ATOM 976 C CA . ASP A 1 123 ? -2.76 17.578 10.977 1 97.44 123 ASP A CA 1
ATOM 977 C C . ASP A 1 123 ? -3.834 16.531 10.68 1 97.44 123 ASP A C 1
ATOM 979 O O . ASP A 1 123 ? -4.586 16.141 11.57 1 97.44 123 ASP A O 1
ATOM 983 N N . LEU A 1 124 ? -3.932 16.188 9.453 1 96.81 124 LEU A N 1
ATOM 984 C CA . LEU A 1 124 ? -4.887 15.164 9.039 1 96.81 124 LEU A CA 1
ATOM 985 C C . LEU A 1 124 ? -4.656 13.867 9.82 1 96.81 124 LEU A C 1
ATOM 987 O O . LEU A 1 124 ? -5.598 13.305 10.383 1 96.81 124 LEU A O 1
ATOM 991 N N . PHE A 1 125 ? -3.396 13.398 9.883 1 97.06 125 PHE A N 1
ATOM 992 C CA . PHE A 1 125 ? -3.07 12.141 10.547 1 97.06 125 PHE A CA 1
ATOM 993 C C . PHE A 1 125 ? -3.279 12.25 12.055 1 97.06 125 PHE A C 1
ATOM 995 O O . PHE A 1 125 ? -3.705 11.289 12.703 1 97.06 125 PHE A O 1
ATOM 1002 N N . ALA A 1 126 ? -2.986 13.398 12.57 1 96.69 126 ALA A N 1
ATOM 1003 C CA . ALA A 1 126 ? -3.227 13.617 14 1 96.69 126 ALA A CA 1
ATOM 1004 C C . ALA A 1 126 ? -4.715 13.516 14.32 1 96.69 126 ALA A C 1
ATOM 1006 O O . ALA A 1 126 ? -5.102 12.891 15.312 1 96.69 126 ALA A O 1
ATOM 1007 N N . ARG A 1 127 ? -5.531 14.117 13.484 1 95.69 127 ARG A N 1
ATOM 1008 C CA . ARG A 1 127 ? -6.977 14.047 13.672 1 95.69 127 ARG A CA 1
ATOM 1009 C C . ARG A 1 127 ? -7.477 12.609 13.578 1 95.69 127 ARG A C 1
ATOM 1011 O O . ARG A 1 127 ? -8.336 12.195 14.352 1 95.69 1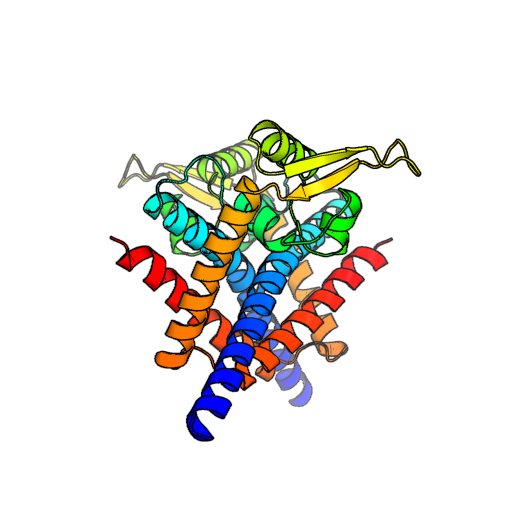27 ARG A O 1
ATOM 1018 N N . HIS A 1 128 ? -7.008 11.914 12.594 1 94.88 128 HIS A N 1
ATOM 1019 C CA . HIS A 1 128 ? -7.383 10.516 12.453 1 94.88 128 HIS A CA 1
ATOM 1020 C C . HIS A 1 128 ? -7.027 9.719 13.703 1 94.88 128 HIS A C 1
ATOM 1022 O O . HIS A 1 128 ? -7.852 8.953 14.211 1 94.88 128 HIS A O 1
ATOM 1028 N N . ALA A 1 129 ? -5.734 9.844 14.172 1 94.25 129 ALA A N 1
ATOM 1029 C CA . ALA A 1 129 ? -5.273 9.109 15.352 1 94.25 129 ALA A CA 1
ATOM 1030 C C . ALA A 1 129 ? -6.148 9.406 16.562 1 94.25 129 ALA A C 1
ATOM 1032 O O . ALA A 1 129 ? -6.516 8.5 17.312 1 94.25 129 ALA A O 1
ATOM 1033 N N . GLU A 1 130 ? -6.465 10.648 16.703 1 93.44 130 GLU A N 1
ATOM 1034 C CA . GLU A 1 130 ? -7.316 11.07 17.812 1 93.44 130 GLU A CA 1
ATOM 1035 C C . GLU A 1 130 ? -8.703 10.438 17.719 1 93.44 130 GLU A C 1
ATOM 1037 O O . GLU A 1 130 ? -9.227 9.93 18.703 1 93.44 130 GLU A O 1
ATOM 1042 N N . THR A 1 131 ? -9.289 10.5 16.531 1 93.38 131 THR A N 1
ATOM 1043 C CA . THR A 1 131 ? -10.625 9.953 16.312 1 93.38 131 THR A CA 1
ATOM 1044 C C . THR A 1 131 ? -10.625 8.438 16.531 1 93.38 131 THR A C 1
ATOM 1046 O O . THR A 1 131 ? -11.539 7.891 17.141 1 93.38 131 THR A O 1
ATOM 1049 N N . MET A 1 132 ? -9.641 7.77 16.031 1 91.69 132 MET A N 1
ATOM 1050 C CA . MET A 1 132 ? -9.539 6.32 16.188 1 91.69 132 MET A CA 1
ATOM 1051 C C . MET A 1 132 ? -9.43 5.934 17.656 1 91.69 132 MET A C 1
ATOM 1053 O O . MET A 1 132 ? -10.023 4.949 18.094 1 91.69 132 MET A O 1
ATOM 1057 N N . GLN A 1 133 ? -8.594 6.66 18.359 1 89.31 133 GLN A N 1
ATOM 1058 C CA . GLN A 1 133 ? -8.453 6.41 19.797 1 89.31 133 GLN A CA 1
ATOM 1059 C C . GLN A 1 133 ? -9.773 6.625 20.516 1 89.31 133 GLN A C 1
ATOM 1061 O O . GLN A 1 133 ? -10.18 5.797 21.344 1 89.31 133 GLN A O 1
ATOM 1066 N N . ALA A 1 134 ? -10.43 7.715 20.25 1 90.62 134 ALA A N 1
ATOM 1067 C CA . ALA A 1 134 ? -11.68 8.078 20.922 1 90.62 134 ALA A CA 1
ATOM 1068 C C . ALA A 1 134 ? -12.766 7.031 20.656 1 90.62 134 ALA A C 1
ATOM 1070 O O . ALA A 1 134 ? -13.578 6.734 21.531 1 90.62 134 ALA A O 1
ATOM 1071 N N . ARG A 1 135 ? -12.75 6.391 19.469 1 90.81 135 ARG A N 1
ATOM 1072 C CA . ARG A 1 135 ? -13.773 5.434 19.078 1 90.81 135 ARG A CA 1
ATOM 1073 C C . ARG A 1 135 ? -13.336 4.004 19.391 1 90.81 135 ARG A C 1
ATOM 1075 O O . ARG A 1 135 ? -14.094 3.057 19.172 1 90.81 135 ARG A O 1
ATOM 1082 N N . GLY A 1 136 ? -12.117 3.877 19.859 1 88.06 136 GLY A N 1
ATOM 1083 C CA . GLY A 1 136 ? -11.609 2.555 20.188 1 88.06 136 GLY A CA 1
ATOM 1084 C C . GLY A 1 136 ? -11.336 1.699 18.953 1 88.06 136 GLY A C 1
ATOM 1085 O O . GLY A 1 136 ? -11.508 0.479 19 1 88.06 136 GLY A O 1
ATOM 1086 N N . VAL A 1 137 ? -11.062 2.35 17.828 1 86.12 137 VAL A N 1
ATOM 1087 C CA . VAL A 1 137 ? -10.766 1.628 16.594 1 86.12 137 VAL A CA 1
ATOM 1088 C C . VAL A 1 137 ? -9.453 0.862 16.75 1 86.12 137 VAL A C 1
ATOM 1090 O O . VAL A 1 137 ? -9.383 -0.333 16.453 1 86.12 137 VAL A O 1
ATOM 1093 N N . ILE A 1 138 ? -8.43 1.634 17.203 1 85.94 138 ILE A N 1
ATOM 1094 C CA . ILE A 1 138 ? -7.141 1.009 17.453 1 85.94 138 ILE A CA 1
ATOM 1095 C C . ILE A 1 138 ? -6.539 1.584 18.734 1 85.94 138 ILE A C 1
ATOM 1097 O O . ILE A 1 138 ? -6.84 2.719 19.109 1 85.94 138 ILE A O 1
ATOM 1101 N N . GLY A 1 139 ? -5.812 0.77 19.484 1 88.62 139 GLY A N 1
ATOM 1102 C CA . GLY A 1 139 ? -5.047 1.2 20.641 1 88.62 139 GLY A CA 1
ATOM 1103 C C . GLY A 1 139 ? -3.547 1.127 20.422 1 88.62 139 GLY A C 1
ATOM 1104 O O . GLY A 1 139 ? -3.08 0.514 19.469 1 88.62 139 GLY A O 1
ATOM 1105 N N . PHE A 1 140 ? -2.906 1.831 21.297 1 89.06 140 PHE A N 1
ATOM 1106 C CA . PHE A 1 140 ? -1.46 1.944 21.156 1 89.06 140 PHE A CA 1
ATOM 1107 C C . PHE A 1 140 ? -0.806 0.568 21.156 1 89.06 140 PHE A C 1
ATOM 1109 O O . PHE A 1 140 ? -0.059 0.23 20.234 1 89.06 140 PHE A O 1
ATOM 1116 N N . ALA A 1 141 ? -1.131 -0.257 22.109 1 90.44 141 ALA A N 1
ATOM 1117 C CA . ALA A 1 141 ? -0.478 -1.555 22.266 1 90.44 141 ALA A CA 1
ATOM 1118 C C . ALA A 1 141 ? -0.761 -2.459 21.062 1 90.44 141 ALA A C 1
ATOM 1120 O O . ALA A 1 141 ? 0.151 -3.092 20.531 1 90.44 141 ALA A O 1
ATOM 1121 N N . ALA A 1 142 ? -1.973 -2.543 20.625 1 90.94 142 ALA A N 1
ATOM 1122 C CA . ALA A 1 142 ? -2.361 -3.383 19.5 1 90.94 142 ALA A CA 1
ATOM 1123 C C . ALA A 1 142 ? -1.704 -2.904 18.203 1 90.94 142 ALA A C 1
ATOM 1125 O O . ALA A 1 142 ? -1.273 -3.717 17.375 1 90.94 142 ALA A O 1
ATOM 1126 N N . THR A 1 143 ? -1.595 -1.599 18.062 1 94.88 143 THR A N 1
ATOM 1127 C CA . THR A 1 143 ? -0.975 -1.029 16.875 1 94.88 143 THR A CA 1
ATOM 1128 C C . THR A 1 143 ? 0.518 -1.345 16.828 1 94.88 143 THR A C 1
ATOM 1130 O O . THR A 1 143 ? 1.064 -1.669 15.773 1 94.88 143 THR A O 1
ATOM 1133 N N . GLU A 1 144 ? 1.118 -1.282 17.969 1 95.25 144 GLU A N 1
ATOM 1134 C CA . GLU A 1 144 ? 2.543 -1.592 18.031 1 95.25 144 GLU A CA 1
ATOM 1135 C C . GLU A 1 144 ? 2.807 -3.057 17.688 1 95.25 144 GLU A C 1
ATOM 1137 O O . GLU A 1 144 ? 3.787 -3.375 17.016 1 95.25 144 GLU A O 1
ATOM 1142 N N . GLU A 1 145 ? 1.964 -3.928 18.141 1 94.44 145 GLU A N 1
ATOM 1143 C CA . GLU A 1 145 ? 2.09 -5.344 17.812 1 94.44 145 GLU A CA 1
ATOM 1144 C C . GLU A 1 145 ? 1.879 -5.59 16.312 1 94.44 145 GLU A C 1
ATOM 1146 O O . GLU A 1 145 ? 2.602 -6.375 15.703 1 94.44 145 GLU A O 1
ATOM 1151 N N . MET A 1 146 ? 0.885 -4.973 15.805 1 96.44 146 MET A N 1
ATOM 1152 C CA . MET A 1 146 ? 0.627 -5.059 14.367 1 96.44 146 MET A CA 1
ATOM 1153 C C . MET A 1 146 ? 1.83 -4.57 13.57 1 96.44 146 MET A C 1
ATOM 1155 O O . MET A 1 146 ? 2.26 -5.23 12.617 1 96.44 146 MET A O 1
ATOM 1159 N N . ASN A 1 147 ? 2.4 -3.447 13.992 1 97.62 147 ASN A N 1
ATOM 1160 C CA . ASN A 1 147 ? 3.559 -2.891 13.297 1 97.62 147 ASN A CA 1
ATOM 1161 C C . ASN A 1 147 ? 4.754 -3.838 13.359 1 97.62 147 ASN A C 1
ATOM 1163 O O . ASN A 1 147 ? 5.527 -3.932 12.398 1 97.62 147 ASN A O 1
ATOM 1167 N N . ALA A 1 148 ? 4.891 -4.492 14.461 1 97.12 148 ALA A N 1
ATOM 1168 C CA . ALA A 1 148 ? 5.984 -5.453 14.586 1 97.12 148 ALA A CA 1
ATOM 1169 C C . ALA A 1 148 ? 5.852 -6.574 13.562 1 97.12 148 ALA A C 1
ATOM 1171 O O . ALA A 1 148 ? 6.844 -6.992 12.961 1 97.12 148 ALA A O 1
ATOM 1172 N N . LEU A 1 149 ? 4.668 -7.066 13.359 1 96.19 149 LEU A N 1
ATOM 1173 C CA . LEU A 1 149 ? 4.43 -8.125 12.383 1 96.19 149 LEU A CA 1
ATOM 1174 C C . LEU A 1 149 ? 4.648 -7.613 10.961 1 96.19 149 LEU A C 1
ATOM 1176 O O . LEU A 1 149 ? 5.246 -8.305 10.133 1 96.19 149 LEU A O 1
ATOM 1180 N N . LEU A 1 150 ? 4.184 -6.391 10.688 1 97.44 150 LEU A N 1
ATOM 1181 C CA . LEU A 1 150 ? 4.383 -5.789 9.375 1 97.44 150 LEU A CA 1
ATOM 1182 C C . LEU A 1 150 ? 5.867 -5.613 9.078 1 97.44 150 LEU A C 1
ATOM 1184 O O . LEU A 1 150 ? 6.309 -5.805 7.945 1 97.44 150 LEU A O 1
ATOM 1188 N N . ARG A 1 151 ? 6.656 -5.277 10.094 1 97.31 151 ARG A N 1
ATOM 1189 C CA . ARG A 1 151 ? 8.102 -5.133 9.922 1 97.31 151 ARG A CA 1
ATOM 1190 C C . ARG A 1 151 ? 8.742 -6.473 9.586 1 97.31 151 ARG A C 1
ATOM 1192 O O . ARG A 1 151 ? 9.688 -6.531 8.789 1 97.31 151 ARG A O 1
ATOM 1199 N N . ARG A 1 152 ? 8.273 -7.465 10.195 1 96.5 152 ARG A N 1
ATOM 1200 C CA . ARG A 1 152 ? 8.797 -8.789 9.883 1 96.5 152 ARG A CA 1
ATOM 1201 C C . ARG A 1 152 ? 8.516 -9.164 8.43 1 96.5 152 ARG A C 1
ATOM 1203 O O . ARG A 1 152 ? 9.383 -9.719 7.75 1 96.5 152 ARG A O 1
ATOM 1210 N N . MET A 1 153 ? 7.336 -8.883 7.988 1 95.62 153 MET A N 1
ATOM 1211 C CA . MET A 1 153 ? 6.984 -9.141 6.594 1 95.62 153 MET A CA 1
ATOM 1212 C C . MET A 1 153 ? 7.859 -8.312 5.656 1 95.62 153 MET A C 1
ATOM 1214 O O . MET A 1 153 ? 8.312 -8.805 4.621 1 95.62 153 MET A O 1
ATOM 1218 N N . GLU A 1 154 ? 8.031 -7.074 6.039 1 96.12 154 GLU A N 1
ATOM 1219 C CA . GLU A 1 154 ? 8.891 -6.191 5.258 1 96.12 154 GLU A CA 1
ATOM 1220 C C . GLU A 1 154 ? 10.297 -6.773 5.113 1 96.12 154 GLU A C 1
ATOM 1222 O O . GLU A 1 154 ? 10.852 -6.809 4.012 1 96.12 154 GLU A O 1
ATOM 1227 N N . ARG A 1 155 ? 10.844 -7.199 6.195 1 95.69 155 ARG A N 1
ATOM 1228 C CA . ARG A 1 155 ? 12.18 -7.789 6.176 1 95.69 155 ARG A CA 1
ATOM 1229 C C . ARG A 1 155 ? 12.211 -9.039 5.305 1 95.69 155 ARG A C 1
ATOM 1231 O O . ARG A 1 155 ? 13.141 -9.234 4.523 1 95.69 155 ARG A O 1
ATOM 1238 N N . PHE A 1 156 ? 11.289 -9.859 5.438 1 95.62 156 PHE A N 1
ATOM 1239 C CA . PHE A 1 156 ? 11.203 -11.086 4.66 1 95.62 156 PHE A CA 1
ATOM 1240 C C . PHE A 1 156 ? 11.195 -10.781 3.166 1 95.62 156 PHE A C 1
ATOM 1242 O O . PHE A 1 156 ? 11.961 -11.383 2.404 1 95.62 156 PHE A O 1
ATOM 1249 N N . TRP A 1 157 ? 10.328 -9.859 2.752 1 94.75 157 TRP A N 1
ATOM 1250 C CA . TRP A 1 157 ? 10.203 -9.531 1.335 1 94.75 157 TRP A CA 1
ATOM 1251 C C . TRP A 1 157 ? 11.492 -8.914 0.803 1 94.75 157 TRP A C 1
ATOM 1253 O O . TRP A 1 157 ? 11.914 -9.203 -0.321 1 94.75 157 TRP A O 1
ATOM 1263 N N . THR A 1 158 ? 12.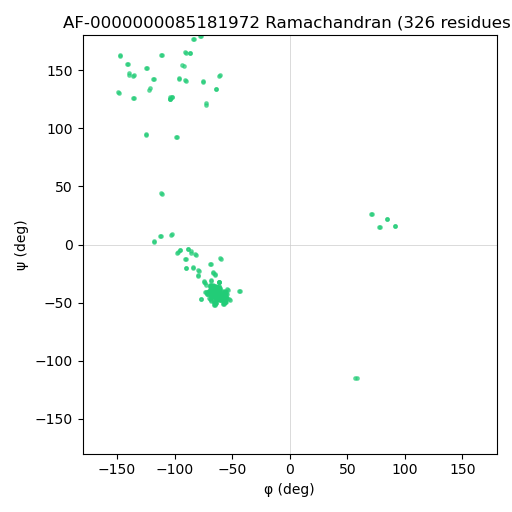086 -8.062 1.613 1 93.69 158 THR A N 1
ATOM 1264 C CA . THR A 1 158 ? 13.359 -7.465 1.215 1 93.69 158 THR A CA 1
ATOM 1265 C C . THR A 1 158 ? 14.406 -8.547 0.96 1 93.69 158 THR A C 1
ATOM 1267 O O . THR A 1 158 ? 15.133 -8.484 -0.03 1 93.69 158 THR A O 1
ATOM 1270 N N . ASP A 1 159 ? 14.398 -9.539 1.816 1 92.31 159 ASP A N 1
ATOM 1271 C CA . ASP A 1 159 ? 15.344 -10.641 1.691 1 92.31 159 ASP A CA 1
ATOM 1272 C C . ASP A 1 159 ? 15.047 -11.477 0.447 1 92.31 159 ASP A C 1
ATOM 1274 O O . ASP A 1 159 ? 15.969 -11.992 -0.192 1 92.31 159 ASP A O 1
ATOM 1278 N N . GLN A 1 160 ? 13.789 -11.617 0.145 1 89.25 160 GLN A N 1
ATOM 1279 C CA . GLN A 1 160 ? 13.398 -12.43 -1.002 1 89.25 160 GLN A CA 1
ATOM 1280 C C . GLN A 1 160 ? 13.812 -11.773 -2.312 1 89.25 160 GLN A C 1
ATOM 1282 O O . GLN A 1 160 ? 14.102 -12.453 -3.297 1 89.25 160 GLN A O 1
ATOM 1287 N N . ILE A 1 161 ? 13.789 -10.5 -2.406 1 87.69 161 ILE A N 1
ATOM 1288 C CA . ILE A 1 161 ? 14.172 -9.766 -3.607 1 87.69 161 ILE A CA 1
ATOM 1289 C C . ILE A 1 161 ? 15.688 -9.805 -3.771 1 87.69 161 ILE A C 1
ATOM 1291 O O . ILE A 1 161 ? 16.203 -9.914 -4.891 1 87.69 161 ILE A O 1
ATOM 1295 N N . ARG A 1 162 ? 16.516 -9.664 -2.697 1 72.94 162 ARG A N 1
ATOM 1296 C CA . ARG A 1 162 ? 17.969 -9.688 -2.73 1 72.94 162 ARG A CA 1
ATOM 1297 C C . ARG A 1 162 ? 18.484 -11.055 -3.162 1 72.94 162 ARG A C 1
ATOM 1299 O O . ARG A 1 162 ? 19.469 -11.156 -3.904 1 72.94 162 ARG A O 1
ATOM 1306 N N . TYR A 1 163 ? 18.016 -12.117 -2.529 1 60.66 163 TYR A N 1
ATOM 1307 C CA . TYR A 1 163 ? 18.594 -13.445 -2.684 1 60.66 163 TYR A CA 1
ATOM 1308 C C . TYR A 1 163 ? 18.328 -14 -4.074 1 60.66 163 TYR A C 1
ATOM 1310 O O . TYR A 1 163 ? 18.781 -15.094 -4.414 1 60.66 163 TYR A O 1
ATOM 1318 N N . ILE A 1 164 ? 17.438 -13.516 -4.824 1 49.16 164 ILE A N 1
ATOM 1319 C CA . ILE A 1 164 ? 17.328 -14.125 -6.145 1 49.16 164 ILE A CA 1
ATOM 1320 C C . ILE A 1 164 ? 18.594 -13.859 -6.945 1 49.16 164 ILE A C 1
ATOM 1322 O O . ILE A 1 164 ? 18.938 -14.633 -7.844 1 49.16 164 ILE A O 1
ATOM 1326 N N . TYR A 1 165 ? 19.375 -12.781 -6.684 1 39.78 165 TYR A N 1
ATOM 1327 C CA . TYR A 1 165 ? 20.656 -12.766 -7.367 1 39.78 165 TYR A CA 1
ATOM 1328 C C . TYR A 1 165 ? 21.766 -13.305 -6.469 1 39.78 165 TYR A C 1
ATOM 1330 O O . TYR A 1 165 ? 21.75 -13.109 -5.254 1 39.78 165 TYR A O 1
ATOM 1338 N N . MET B 1 1 ? -1.898 20.484 35 1 58.06 1 MET B N 1
ATOM 1339 C CA . MET B 1 1 ? -2.268 19.344 34.156 1 58.06 1 MET B CA 1
ATOM 1340 C C . MET B 1 1 ? -2.289 18.047 34.969 1 58.06 1 MET B C 1
ATOM 1342 O O . MET B 1 1 ? -1.306 17.703 35.625 1 58.06 1 MET B O 1
ATOM 1346 N N . THR B 1 2 ? -3.404 17.453 35.25 1 68 2 THR B N 1
ATOM 1347 C CA . THR B 1 2 ? -3.543 16.281 36.125 1 68 2 THR B CA 1
ATOM 1348 C C . THR B 1 2 ? -2.771 15.102 35.562 1 68 2 THR B C 1
ATOM 1350 O O . THR B 1 2 ? -2.512 15.047 34.344 1 68 2 THR B O 1
ATOM 1353 N N . VAL B 1 3 ? -2.215 14.312 36.406 1 71.75 3 VAL B N 1
ATOM 1354 C CA . VAL B 1 3 ? -1.484 13.102 36.062 1 71.75 3 VAL B CA 1
ATOM 1355 C C . VAL B 1 3 ? -2.242 12.312 35 1 71.75 3 VAL B C 1
ATOM 1357 O O . VAL B 1 3 ? -1.635 11.758 34.062 1 71.75 3 VAL B O 1
ATOM 1360 N N . HIS B 1 4 ? -3.553 12.258 35.125 1 69.06 4 HIS B N 1
ATOM 1361 C CA . HIS B 1 4 ? -4.391 11.562 34.156 1 69.06 4 HIS B CA 1
ATOM 1362 C C . HIS B 1 4 ? -4.309 12.211 32.781 1 69.06 4 HIS B C 1
ATOM 1364 O O . HIS B 1 4 ? -4.262 11.516 31.75 1 69.06 4 HIS B O 1
ATOM 1370 N N . ALA B 1 5 ? -4.227 13.539 32.75 1 71.69 5 ALA B N 1
ATOM 1371 C CA . ALA B 1 5 ? -4.125 14.281 31.5 1 71.69 5 ALA B CA 1
ATOM 1372 C C . ALA B 1 5 ? -2.775 14.039 30.828 1 71.69 5 ALA B C 1
ATOM 1374 O O . ALA B 1 5 ? -2.697 13.945 29.609 1 71.69 5 ALA B O 1
ATOM 1375 N N . GLN B 1 6 ? -1.769 13.883 31.656 1 69.62 6 GLN B N 1
ATOM 1376 C CA . GLN B 1 6 ? -0.425 13.648 31.141 1 69.62 6 GLN B CA 1
ATOM 1377 C C . GLN B 1 6 ? -0.303 12.25 30.547 1 69.62 6 GLN B C 1
ATOM 1379 O O . GLN B 1 6 ? 0.335 12.062 29.5 1 69.62 6 GLN B O 1
ATOM 1384 N N . VAL B 1 7 ? -0.892 11.305 31.219 1 67.12 7 VAL B N 1
ATOM 1385 C CA . VAL B 1 7 ? -0.876 9.922 30.75 1 67.12 7 VAL B CA 1
ATOM 1386 C C . VAL B 1 7 ? -1.657 9.812 29.453 1 67.12 7 VAL B C 1
ATOM 1388 O O . VAL B 1 7 ? -1.225 9.133 28.516 1 67.12 7 VAL B O 1
ATOM 1391 N N . ASP B 1 8 ? -2.752 10.516 29.328 1 72.25 8 ASP B N 1
ATOM 1392 C CA . ASP B 1 8 ? -3.58 10.492 28.125 1 72.25 8 ASP B CA 1
ATOM 1393 C C . ASP B 1 8 ? -2.842 11.109 26.953 1 72.25 8 ASP B C 1
ATOM 1395 O O . ASP B 1 8 ? -2.945 10.617 25.812 1 72.25 8 ASP B O 1
ATOM 1399 N N . GLU B 1 9 ? -2.09 12.18 27.281 1 75.19 9 GLU B N 1
ATOM 1400 C CA . GLU B 1 9 ? -1.316 12.852 26.234 1 75.19 9 GLU B CA 1
ATOM 1401 C C . GLU B 1 9 ? -0.196 11.961 25.719 1 75.19 9 GLU B C 1
ATOM 1403 O O . GLU B 1 9 ? 0.079 11.938 24.516 1 75.19 9 GLU B O 1
ATOM 1408 N N . THR B 1 10 ? 0.374 11.336 26.672 1 74.5 10 THR B N 1
ATOM 1409 C CA . THR B 1 10 ? 1.458 10.43 26.297 1 74.5 10 THR B CA 1
ATOM 1410 C C . THR B 1 10 ? 0.934 9.281 25.438 1 74.5 10 THR B C 1
ATOM 1412 O O . THR B 1 10 ? 1.571 8.891 24.469 1 74.5 10 THR B O 1
ATOM 1415 N N . ARG B 1 11 ? -0.264 8.836 25.906 1 75.19 11 ARG B N 1
ATOM 1416 C CA . ARG B 1 11 ? -0.886 7.75 25.156 1 75.19 11 ARG B CA 1
ATOM 1417 C C . ARG B 1 11 ? -1.293 8.211 23.75 1 75.19 11 ARG B C 1
ATOM 1419 O O . ARG B 1 11 ? -1.16 7.461 22.781 1 75.19 11 ARG B O 1
ATOM 1426 N N . GLN B 1 12 ? -1.683 9.352 23.719 1 78.25 12 GLN B N 1
ATOM 1427 C CA . GLN B 1 12 ? -2.102 9.914 22.438 1 78.25 12 GLN B CA 1
ATOM 1428 C C . GLN B 1 12 ? -0.909 10.117 21.5 1 78.25 12 GLN B C 1
ATOM 1430 O O . GLN B 1 12 ? -0.99 9.828 20.312 1 78.25 12 GLN B O 1
ATOM 1435 N N . LYS B 1 13 ? 0.106 10.695 22.062 1 83.56 13 LYS B N 1
ATOM 1436 C CA . LYS B 1 13 ? 1.329 10.883 21.281 1 83.56 13 LYS B CA 1
ATOM 1437 C C . LYS B 1 13 ? 1.91 9.539 20.844 1 83.56 13 LYS B C 1
ATOM 1439 O O . LYS B 1 13 ? 2.416 9.414 19.734 1 83.56 13 LYS B O 1
ATOM 1444 N N . GLY B 1 14 ? 1.775 8.625 21.734 1 88.5 14 GLY B N 1
ATOM 1445 C CA . GLY B 1 14 ? 2.229 7.285 21.391 1 88.5 14 GLY B CA 1
ATOM 1446 C C . GLY B 1 14 ? 1.441 6.66 20.25 1 88.5 14 GLY B C 1
ATOM 1447 O O . GLY B 1 14 ? 2.023 6.066 19.344 1 88.5 14 GLY B O 1
ATOM 1448 N N . LEU B 1 15 ? 0.144 6.898 20.312 1 91.06 15 LEU B N 1
ATOM 1449 C CA . LEU B 1 15 ? -0.701 6.332 19.266 1 91.06 15 LEU B CA 1
ATOM 1450 C C . LEU B 1 15 ? -0.456 7.031 17.938 1 91.06 15 LEU B C 1
ATOM 1452 O O . LEU B 1 15 ? -0.411 6.383 16.891 1 91.06 15 LEU B O 1
ATOM 1456 N N . LEU B 1 16 ? -0.29 8.32 17.984 1 94.31 16 LEU B N 1
ATOM 1457 C CA . LEU B 1 16 ? -0.009 9.055 16.75 1 94.31 16 LEU B CA 1
ATOM 1458 C C . LEU B 1 16 ? 1.27 8.539 16.094 1 94.31 16 LEU B C 1
ATOM 1460 O O . LEU B 1 16 ? 1.298 8.297 14.891 1 94.31 16 LEU B O 1
ATOM 1464 N N . GLY B 1 17 ? 2.312 8.375 16.891 1 95.25 17 GLY B N 1
ATOM 1465 C CA . GLY B 1 17 ? 3.564 7.848 16.375 1 95.25 17 GLY B CA 1
ATOM 1466 C C . GLY B 1 17 ? 3.42 6.473 15.742 1 95.25 17 GLY B C 1
ATOM 1467 O O . GLY B 1 17 ? 3.951 6.219 14.656 1 95.25 17 GLY B O 1
ATOM 1468 N N . SER B 1 18 ? 2.721 5.574 16.453 1 95.62 18 SER B N 1
ATOM 1469 C CA . SER B 1 18 ? 2.508 4.223 15.938 1 95.62 18 SER B CA 1
ATOM 1470 C C . SER B 1 18 ? 1.641 4.23 14.688 1 95.62 18 SER B C 1
ATOM 1472 O O . SER B 1 18 ? 1.85 3.43 13.773 1 95.62 18 SER B O 1
ATOM 1474 N N . TYR B 1 19 ? 0.685 5.137 14.664 1 96.38 19 TYR B N 1
ATOM 1475 C CA . TYR B 1 19 ? -0.188 5.277 13.508 1 96.38 19 TYR B CA 1
ATOM 1476 C C . TYR B 1 19 ? 0.597 5.746 12.289 1 96.38 19 TYR B C 1
ATOM 1478 O O . TYR B 1 19 ? 0.446 5.191 11.195 1 96.38 19 TYR B O 1
ATOM 1486 N N . ILE B 1 20 ? 1.449 6.699 12.469 1 96.38 20 ILE B N 1
ATOM 1487 C CA . ILE B 1 20 ? 2.283 7.211 11.391 1 96.38 20 ILE B CA 1
ATOM 1488 C C . ILE B 1 20 ? 3.201 6.102 10.875 1 96.38 20 ILE B C 1
ATOM 1490 O O . ILE B 1 20 ? 3.406 5.969 9.672 1 96.38 20 ILE B O 1
ATOM 1494 N N . GLU B 1 21 ? 3.664 5.348 11.781 1 96.38 21 GLU B N 1
ATOM 1495 C CA . GLU B 1 21 ? 4.488 4.215 11.375 1 96.38 21 GLU B CA 1
ATOM 1496 C C . GLU B 1 21 ? 3.688 3.225 10.531 1 96.38 21 GLU B C 1
ATOM 1498 O O . GLU B 1 21 ? 4.195 2.688 9.547 1 96.38 21 GLU B O 1
ATOM 1503 N N . THR B 1 22 ? 2.479 2.934 10.961 1 97.25 22 THR B N 1
ATOM 1504 C CA . THR B 1 22 ? 1.61 2.045 10.203 1 97.25 22 THR B CA 1
ATOM 1505 C C . THR B 1 22 ? 1.461 2.537 8.766 1 97.25 22 THR B C 1
ATOM 1507 O O . THR B 1 22 ? 1.574 1.754 7.816 1 97.25 22 THR B O 1
ATOM 1510 N N . LEU B 1 23 ? 1.288 3.844 8.633 1 96.81 23 LEU B N 1
ATOM 1511 C CA . LEU B 1 23 ? 1.105 4.438 7.312 1 96.81 23 LEU B CA 1
ATOM 1512 C C . LEU B 1 23 ? 2.357 4.262 6.461 1 96.81 23 LEU B C 1
ATOM 1514 O O . LEU B 1 23 ? 2.266 3.904 5.285 1 96.81 23 LEU B O 1
ATOM 1518 N N . GLY B 1 24 ? 3.52 4.473 7.078 1 96 24 GLY B N 1
ATOM 1519 C CA . GLY B 1 24 ? 4.777 4.246 6.387 1 96 24 GLY B CA 1
ATOM 1520 C C . GLY B 1 24 ? 4.977 2.801 5.973 1 96 24 GLY B C 1
ATOM 1521 O O . GLY B 1 24 ? 5.453 2.523 4.867 1 96 24 GLY B O 1
ATOM 1522 N N . LEU B 1 25 ? 4.602 1.875 6.785 1 97 25 LEU B N 1
ATOM 1523 C CA . LEU B 1 25 ? 4.742 0.45 6.504 1 97 25 LEU B CA 1
ATOM 1524 C C . LEU B 1 25 ? 3.812 0.026 5.371 1 97 25 LEU B C 1
ATOM 1526 O O . LEU B 1 25 ? 4.203 -0.754 4.5 1 97 25 LEU B O 1
ATOM 1530 N N . VAL B 1 26 ? 2.562 0.538 5.383 1 97 26 VAL B N 1
ATOM 1531 C CA . VAL B 1 26 ? 1.609 0.219 4.328 1 97 26 VAL B CA 1
ATOM 1532 C C . VAL B 1 26 ? 2.176 0.648 2.975 1 97 26 VAL B C 1
ATOM 1534 O O . VAL B 1 26 ? 2.137 -0.115 2.008 1 97 26 VAL B O 1
ATOM 1537 N N . GLU B 1 27 ? 2.746 1.793 2.924 1 95.56 27 GLU B N 1
ATOM 1538 C CA . GLU B 1 27 ? 3.334 2.312 1.693 1 95.56 27 GLU B CA 1
ATOM 1539 C C . GLU B 1 27 ? 4.508 1.449 1.234 1 95.56 27 GLU B C 1
ATOM 1541 O O . GLU B 1 27 ? 4.57 1.051 0.07 1 95.56 27 GLU B O 1
ATOM 1546 N N . ARG B 1 28 ? 5.426 1.178 2.125 1 95.44 28 ARG B N 1
ATOM 1547 C CA . ARG B 1 28 ? 6.621 0.415 1.782 1 95.44 28 ARG B CA 1
ATOM 1548 C C . ARG B 1 28 ? 6.266 -1.018 1.399 1 95.44 28 ARG B C 1
ATOM 1550 O O . ARG B 1 28 ? 6.824 -1.568 0.448 1 95.44 28 ARG B O 1
ATOM 1557 N N . LEU B 1 29 ? 5.305 -1.604 2.098 1 96.94 29 LEU B N 1
ATOM 1558 C CA . LEU B 1 29 ? 4.926 -2.984 1.821 1 96.94 29 LEU B CA 1
ATOM 1559 C C . LEU B 1 29 ? 4.219 -3.094 0.473 1 96.94 29 LEU B C 1
ATOM 1561 O O . LEU B 1 29 ? 4.391 -4.086 -0.242 1 96.94 29 LEU B O 1
ATOM 1565 N N . HIS B 1 30 ? 3.369 -2.105 0.191 1 96.56 30 HIS B N 1
ATOM 1566 C CA . HIS B 1 30 ? 2.734 -2.133 -1.122 1 96.56 30 HIS B CA 1
ATOM 1567 C C . HIS B 1 30 ? 3.775 -2.1 -2.236 1 96.56 30 HIS B C 1
ATOM 1569 O O . HIS B 1 30 ? 3.691 -2.875 -3.193 1 96.56 30 HIS B O 1
ATOM 1575 N N . ARG B 1 31 ? 4.75 -1.245 -2.113 1 94.88 31 ARG B N 1
ATOM 1576 C CA . ARG B 1 31 ? 5.828 -1.172 -3.096 1 94.88 31 ARG B CA 1
ATOM 1577 C C . ARG B 1 31 ? 6.613 -2.479 -3.146 1 94.88 31 ARG B C 1
ATOM 1579 O O . ARG B 1 31 ? 6.957 -2.961 -4.23 1 94.88 31 ARG B O 1
ATOM 1586 N N . LEU B 1 32 ? 6.941 -3.025 -2.055 1 94.81 32 LEU B N 1
ATOM 1587 C CA . LEU B 1 32 ? 7.691 -4.273 -1.986 1 94.81 32 LEU B CA 1
ATOM 1588 C C . LEU B 1 32 ? 6.906 -5.414 -2.625 1 94.81 32 LEU B C 1
ATOM 1590 O O . LEU B 1 32 ? 7.488 -6.285 -3.281 1 94.81 32 LEU B O 1
ATOM 1594 N N . LEU B 1 33 ? 5.586 -5.441 -2.377 1 96.25 33 LEU B N 1
ATOM 1595 C CA . LEU B 1 33 ? 4.73 -6.438 -3.006 1 96.25 33 LEU B CA 1
ATOM 1596 C C . LEU B 1 33 ? 4.863 -6.395 -4.523 1 96.25 33 LEU B C 1
ATOM 1598 O O . LEU B 1 33 ? 5.039 -7.43 -5.168 1 96.25 33 LEU B O 1
ATOM 1602 N N . LEU B 1 34 ? 4.852 -5.238 -5.098 1 95.56 34 LEU B N 1
ATOM 1603 C CA . LEU B 1 34 ? 5 -5.078 -6.539 1 95.56 34 LEU B CA 1
ATOM 1604 C C . LEU B 1 34 ? 6.387 -5.52 -6.992 1 95.56 34 LEU B C 1
ATOM 1606 O O . LEU B 1 34 ? 6.531 -6.168 -8.031 1 95.56 34 LEU B O 1
ATOM 1610 N N . ASP B 1 35 ? 7.387 -5.242 -6.184 1 94.88 35 ASP B N 1
ATOM 1611 C CA . ASP B 1 35 ? 8.75 -5.625 -6.516 1 94.88 35 ASP B CA 1
ATOM 1612 C C . ASP B 1 35 ? 8.914 -7.145 -6.496 1 94.88 35 ASP B C 1
ATOM 1614 O O . ASP B 1 35 ? 9.602 -7.711 -7.348 1 94.88 35 ASP B O 1
ATOM 1618 N N . VAL B 1 36 ? 8.312 -7.777 -5.547 1 95.81 36 VAL B N 1
ATOM 1619 C CA . VAL B 1 36 ? 8.406 -9.227 -5.418 1 95.81 36 VAL B C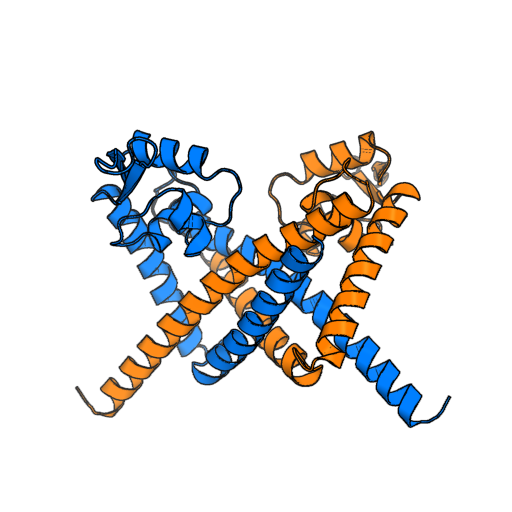A 1
ATOM 1620 C C . VAL B 1 36 ? 7.773 -9.891 -6.637 1 95.8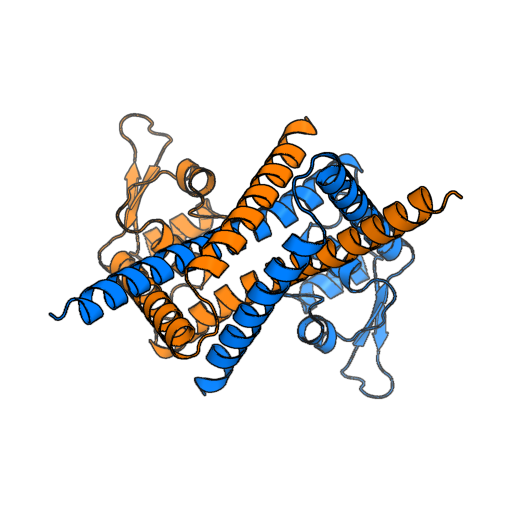1 36 VAL B C 1
ATOM 1622 O O . VAL B 1 36 ? 8.32 -10.859 -7.176 1 95.81 36 VAL B O 1
ATOM 1625 N N . ILE B 1 37 ? 6.641 -9.367 -7.055 1 96.12 37 ILE B N 1
ATOM 1626 C CA . ILE B 1 37 ? 5.957 -9.922 -8.219 1 96.12 37 ILE B CA 1
ATOM 1627 C C . ILE B 1 37 ? 6.785 -9.664 -9.477 1 96.12 37 ILE B C 1
ATOM 1629 O O . ILE B 1 37 ? 6.973 -10.555 -10.297 1 96.12 37 ILE B O 1
ATOM 1633 N N . LYS B 1 38 ? 7.242 -8.484 -9.609 1 95.12 38 LYS B N 1
ATOM 1634 C CA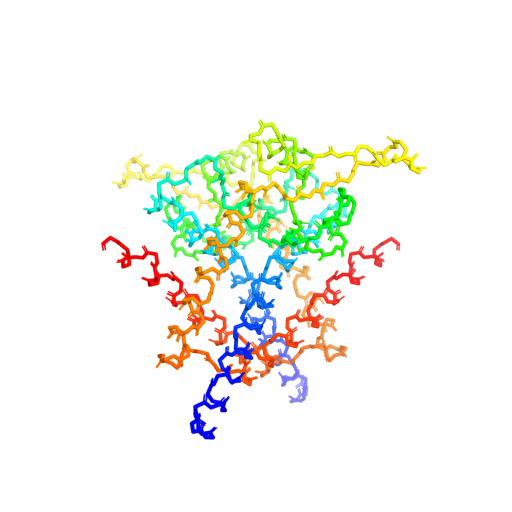 . LYS B 1 38 ? 8.078 -8.133 -10.75 1 95.12 38 LYS B CA 1
ATOM 1635 C C . LYS B 1 38 ? 9.297 -9.047 -10.844 1 95.12 38 LYS B C 1
ATOM 1637 O O . LYS B 1 38 ? 9.609 -9.562 -11.922 1 95.12 38 LYS B O 1
ATOM 1642 N N . ASP B 1 39 ? 9.961 -9.195 -9.766 1 94.75 39 ASP B N 1
ATOM 1643 C CA . ASP B 1 39 ? 11.148 -10.039 -9.719 1 94.75 39 ASP B CA 1
ATOM 1644 C C . ASP B 1 39 ? 10.82 -11.469 -10.125 1 94.75 39 ASP B C 1
ATOM 1646 O O . ASP B 1 39 ? 11.594 -12.109 -10.852 1 94.75 39 ASP B O 1
ATOM 1650 N N . GLU B 1 40 ? 9.734 -11.977 -9.602 1 94.31 40 GLU B N 1
ATOM 1651 C CA . GLU B 1 40 ? 9.312 -13.328 -9.953 1 94.31 40 GLU B CA 1
ATOM 1652 C C . GLU B 1 40 ? 9.086 -13.469 -11.453 1 94.31 40 GLU B C 1
ATOM 1654 O O . GLU B 1 40 ? 9.516 -14.453 -12.062 1 94.31 40 GLU B O 1
ATOM 1659 N N . PHE B 1 41 ? 8.461 -12.531 -12.047 1 94.38 41 PHE B N 1
ATOM 1660 C CA . PHE B 1 41 ? 8.125 -12.617 -13.461 1 94.38 41 PHE B CA 1
ATOM 1661 C C . PHE B 1 41 ? 9.367 -12.406 -14.32 1 94.38 41 PHE B C 1
ATOM 1663 O O . PHE B 1 41 ? 9.477 -12.969 -15.414 1 94.38 41 PHE B O 1
ATOM 1670 N N . GLU B 1 42 ? 10.266 -11.633 -13.875 1 93.19 42 GLU B N 1
ATOM 1671 C CA . GLU B 1 42 ? 11.555 -11.531 -14.555 1 93.19 42 GLU B CA 1
ATOM 1672 C C . GLU B 1 42 ? 12.289 -12.875 -14.555 1 93.19 42 GLU B C 1
ATOM 1674 O O . GLU B 1 42 ? 12.852 -13.281 -15.57 1 93.19 42 GLU B O 1
ATOM 1679 N N . ARG B 1 43 ? 12.219 -13.508 -13.492 1 91.75 43 ARG B N 1
ATOM 1680 C CA . ARG B 1 43 ? 12.852 -14.812 -13.359 1 91.75 43 ARG B CA 1
ATOM 1681 C C . ARG B 1 43 ? 12.195 -15.844 -14.281 1 91.75 43 ARG B C 1
ATOM 1683 O O . ARG B 1 43 ? 12.875 -16.703 -14.836 1 91.75 43 ARG B O 1
ATOM 1690 N N . LEU B 1 44 ? 10.906 -15.695 -14.398 1 91.62 44 LEU B N 1
ATOM 1691 C CA . LEU B 1 44 ? 10.156 -16.641 -15.219 1 91.62 44 LEU B CA 1
ATOM 1692 C C . LEU B 1 44 ? 10.242 -16.266 -16.688 1 91.62 44 LEU B C 1
ATOM 1694 O O . LEU B 1 44 ? 9.75 -17 -17.547 1 91.62 44 LEU B O 1
ATOM 1698 N N . GLY B 1 45 ? 10.805 -15.109 -16.984 1 89.75 45 GLY B N 1
ATOM 1699 C CA . GLY B 1 45 ? 10.922 -14.656 -18.359 1 89.75 45 GLY B CA 1
ATOM 1700 C C . GLY B 1 45 ? 9.617 -14.109 -18.922 1 89.75 45 GLY B C 1
ATOM 1701 O O . GLY B 1 45 ? 9.406 -14.125 -20.141 1 89.75 45 GLY B O 1
ATOM 1702 N N . GLN B 1 46 ? 8.68 -13.82 -18.094 1 84.31 46 GLN B N 1
ATOM 1703 C CA . GLN B 1 46 ? 7.391 -13.242 -18.469 1 84.31 46 GLN B CA 1
ATOM 1704 C C . GLN B 1 46 ? 7.387 -11.727 -18.266 1 84.31 46 GLN B C 1
ATOM 1706 O O . GLN B 1 46 ? 6.941 -11.234 -17.219 1 84.31 46 GLN B O 1
ATOM 1711 N N . ILE B 1 47 ? 7.688 -10.953 -19.203 1 78.19 47 ILE B N 1
ATOM 1712 C CA . ILE B 1 47 ? 7.941 -9.531 -19.031 1 78.19 47 ILE B CA 1
ATOM 1713 C C . ILE B 1 47 ? 6.84 -8.719 -19.703 1 78.19 47 ILE B C 1
ATOM 1715 O O . ILE B 1 47 ? 6.898 -7.488 -19.75 1 78.19 47 ILE B O 1
ATOM 1719 N N . GLU B 1 48 ? 5.812 -9.375 -20.172 1 90.38 48 GLU B N 1
ATOM 1720 C CA . GLU B 1 48 ? 4.805 -8.672 -20.953 1 90.38 48 GLU B CA 1
ATOM 1721 C C . GLU B 1 48 ? 3.83 -7.914 -20.062 1 90.38 48 GLU B C 1
ATOM 1723 O O . GLU B 1 48 ? 3.223 -6.93 -20.484 1 90.38 48 GLU B O 1
ATOM 1728 N N . ILE B 1 49 ? 3.658 -8.391 -18.828 1 92.44 49 ILE B N 1
ATOM 1729 C CA . ILE B 1 49 ? 2.709 -7.723 -17.953 1 92.44 49 ILE B CA 1
ATOM 1730 C C . ILE B 1 49 ? 3.439 -7.176 -16.719 1 92.44 49 ILE B C 1
ATOM 1732 O O . ILE B 1 49 ? 4.426 -7.762 -16.266 1 92.44 49 ILE B O 1
ATOM 1736 N N . ASN B 1 50 ? 3.072 -6.051 -16.234 1 94.38 50 ASN B N 1
ATOM 1737 C CA . ASN B 1 50 ? 3.68 -5.504 -15.023 1 94.38 50 ASN B CA 1
ATOM 1738 C C . ASN B 1 50 ? 3.027 -6.066 -13.766 1 94.38 50 ASN B C 1
ATOM 1740 O O . ASN B 1 50 ? 2.082 -6.852 -13.844 1 94.38 50 ASN B O 1
ATOM 1744 N N . ALA B 1 51 ? 3.557 -5.668 -12.641 1 95.38 51 ALA B N 1
ATOM 1745 C CA . ALA B 1 51 ? 3.145 -6.242 -11.367 1 95.38 51 ALA B CA 1
ATOM 1746 C C . ALA B 1 51 ? 1.683 -5.926 -11.07 1 95.38 51 ALA B C 1
ATOM 1748 O O . ALA B 1 51 ? 0.958 -6.762 -10.523 1 95.38 51 ALA B O 1
ATOM 1749 N N . VAL B 1 52 ? 1.201 -4.73 -11.43 1 94.81 52 VAL B N 1
ATOM 1750 C CA . VAL B 1 52 ? -0.176 -4.312 -11.188 1 94.81 52 VAL B CA 1
ATOM 1751 C C . VAL B 1 52 ? -1.126 -5.168 -12.023 1 94.81 52 VAL B C 1
ATOM 1753 O O . VAL B 1 52 ? -2.143 -5.648 -11.523 1 94.81 52 VAL B O 1
ATOM 1756 N N . GLN B 1 53 ? -0.75 -5.359 -13.234 1 95.88 53 GLN B N 1
ATOM 1757 C CA . GLN B 1 53 ? -1.537 -6.195 -14.133 1 95.88 53 GLN B CA 1
ATOM 1758 C C . GLN B 1 53 ? -1.57 -7.645 -13.656 1 95.88 53 GLN B C 1
ATOM 1760 O O . GLN B 1 53 ? -2.621 -8.289 -13.68 1 95.88 53 GLN B O 1
ATOM 1765 N N . ALA B 1 54 ? -0.433 -8.148 -13.195 1 96.88 54 ALA B N 1
ATOM 1766 C CA . ALA B 1 54 ? -0.353 -9.508 -12.672 1 96.88 54 ALA B CA 1
ATOM 1767 C C . ALA B 1 54 ? -1.26 -9.68 -11.453 1 96.88 54 ALA B C 1
ATOM 1769 O O . ALA B 1 54 ? -1.97 -10.68 -11.336 1 96.88 54 ALA B O 1
ATOM 1770 N N . LEU B 1 55 ? -1.274 -8.742 -10.547 1 96.88 55 LEU B N 1
ATOM 1771 C CA . LEU B 1 55 ? -2.121 -8.789 -9.359 1 96.88 55 LEU B CA 1
ATOM 1772 C C . LEU B 1 55 ? -3.598 -8.758 -9.75 1 96.88 55 LEU B C 1
ATOM 1774 O O . LEU B 1 55 ? -4.418 -9.43 -9.117 1 96.88 55 LEU B O 1
ATOM 1778 N N . LEU B 1 56 ? -3.891 -7.938 -10.758 1 96.81 56 LEU B N 1
ATOM 1779 C CA . LEU B 1 56 ? -5.266 -7.875 -11.242 1 96.81 56 LEU B CA 1
ATOM 1780 C C . LEU B 1 56 ? -5.734 -9.242 -11.719 1 96.81 56 LEU B C 1
ATOM 1782 O O . LEU B 1 56 ? -6.824 -9.695 -11.359 1 96.81 56 LEU B O 1
ATOM 1786 N N . LEU B 1 57 ? -4.918 -9.914 -12.5 1 97.38 57 LEU B N 1
ATOM 1787 C CA . LEU B 1 57 ? -5.246 -11.242 -13 1 97.38 57 LEU B CA 1
ATOM 1788 C C . LEU B 1 57 ? -5.367 -12.242 -11.852 1 97.38 57 LEU B C 1
ATOM 1790 O O . LEU B 1 57 ? -6.273 -13.078 -11.844 1 97.38 57 LEU B O 1
ATOM 1794 N N . PHE B 1 58 ? -4.461 -12.078 -10.906 1 98.12 58 PHE B N 1
ATOM 1795 C CA . PHE B 1 58 ? -4.512 -12.922 -9.719 1 98.12 58 PHE B CA 1
ATOM 1796 C C . PHE B 1 58 ? -5.832 -12.742 -8.984 1 98.12 58 PHE B C 1
ATOM 1798 O O . PHE B 1 58 ? -6.473 -13.727 -8.602 1 98.12 58 PHE B O 1
ATOM 1805 N N . ASN B 1 59 ? -6.254 -11.531 -8.758 1 97 59 ASN B N 1
ATOM 1806 C CA . ASN B 1 59 ? -7.445 -11.227 -7.977 1 97 59 ASN B CA 1
ATOM 1807 C C . ASN B 1 59 ? -8.719 -11.672 -8.703 1 97 59 ASN B C 1
ATOM 1809 O O . ASN B 1 59 ? -9.695 -12.07 -8.062 1 97 59 ASN B O 1
ATOM 1813 N N . ILE B 1 60 ? -8.734 -11.539 -10.008 1 96.69 60 ILE B N 1
ATOM 1814 C CA . ILE B 1 60 ? -9.898 -11.969 -10.781 1 96.69 60 ILE B CA 1
ATOM 1815 C C . ILE B 1 60 ? -10.07 -13.477 -10.656 1 96.69 60 ILE B C 1
ATOM 1817 O O . ILE B 1 60 ? -11.18 -13.969 -10.43 1 96.69 60 ILE B O 1
ATOM 1821 N N . GLY B 1 61 ? -8.898 -14.211 -10.828 1 96.69 61 GLY B N 1
ATOM 1822 C CA . GLY B 1 61 ? -8.922 -15.656 -10.664 1 96.69 61 GLY B CA 1
ATOM 1823 C C . GLY B 1 61 ? -9.922 -16.344 -11.578 1 96.69 61 GLY B C 1
ATOM 1824 O O . GLY B 1 61 ? -9.883 -16.156 -12.797 1 96.69 61 GLY B O 1
ATOM 1825 N N . GLU B 1 62 ? -10.969 -16.969 -10.992 1 96.06 62 GLU B N 1
ATOM 1826 C CA . GLU B 1 62 ? -11.938 -17.734 -11.773 1 96.06 62 GLU B CA 1
ATOM 1827 C C . GLU B 1 62 ? -13.234 -16.953 -11.977 1 96.06 62 GLU B C 1
ATOM 1829 O O . GLU B 1 62 ? -14.219 -17.5 -12.477 1 96.06 62 GLU B O 1
ATOM 1834 N N . HIS B 1 63 ? -13.211 -15.758 -11.617 1 95.81 63 HIS B N 1
ATOM 1835 C CA . HIS B 1 63 ? -14.453 -14.992 -11.602 1 95.81 63 HIS B CA 1
ATOM 1836 C C . HIS B 1 63 ? -14.648 -14.234 -12.914 1 95.81 63 HIS B C 1
ATOM 1838 O O . HIS B 1 63 ? -13.695 -14.039 -13.664 1 95.81 63 HIS B O 1
ATOM 1844 N N . GLU B 1 64 ? -15.875 -14 -13.164 1 94.81 64 GLU B N 1
ATOM 1845 C CA . GLU B 1 64 ? -16.297 -13.031 -14.18 1 94.81 64 GLU B CA 1
ATOM 1846 C C . GLU B 1 64 ? -16.781 -11.734 -13.539 1 94.81 64 GLU B C 1
ATOM 1848 O O . GLU B 1 64 ? -17.609 -11.766 -12.633 1 94.81 64 GLU B O 1
ATOM 1853 N N . VAL B 1 65 ? -16.156 -10.648 -13.992 1 94.06 65 VAL B N 1
ATOM 1854 C CA . VAL B 1 65 ? -16.453 -9.406 -13.281 1 94.06 65 VAL B CA 1
ATOM 1855 C C . VAL B 1 65 ? -16.562 -8.258 -14.281 1 94.06 65 VAL B C 1
ATOM 1857 O O . VAL B 1 65 ? -16.031 -8.344 -15.391 1 94.06 65 VAL B O 1
ATOM 1860 N N . THR B 1 66 ? -17.312 -7.211 -13.867 1 90.56 66 THR B N 1
ATOM 1861 C CA . THR B 1 66 ? -17.344 -5.961 -14.617 1 90.56 66 THR B CA 1
ATOM 1862 C C . THR B 1 66 ? -16.25 -5.008 -14.117 1 90.56 66 THR B C 1
ATOM 1864 O O . THR B 1 66 ? -15.672 -5.223 -13.047 1 90.56 66 THR B O 1
ATOM 1867 N N . ALA B 1 67 ? -16 -3.971 -14.961 1 87.44 67 ALA B N 1
ATOM 1868 C CA . ALA B 1 67 ? -15.055 -2.945 -14.539 1 87.44 67 ALA B CA 1
ATOM 1869 C C . ALA B 1 67 ? -15.43 -2.367 -13.18 1 87.44 67 ALA B C 1
ATOM 1871 O O . ALA B 1 67 ? -14.555 -2.139 -12.336 1 87.44 67 ALA B O 1
ATOM 1872 N N . GLY B 1 68 ? -16.703 -2.176 -12.93 1 87.06 68 GLY B N 1
ATOM 1873 C CA . GLY B 1 68 ? -17.188 -1.638 -11.672 1 87.06 68 GLY B CA 1
ATOM 1874 C C . GLY B 1 68 ? -16.984 -2.578 -10.5 1 87.06 68 GLY B C 1
ATOM 1875 O O . GLY B 1 68 ? -16.656 -2.139 -9.391 1 87.06 68 GLY B O 1
ATOM 1876 N N . GLU B 1 69 ? -17.031 -3.852 -10.742 1 91.5 69 GLU B N 1
ATOM 1877 C CA . GLU B 1 69 ? -16.875 -4.855 -9.695 1 91.5 69 GLU B CA 1
ATOM 1878 C C . GLU B 1 69 ? -15.406 -5.043 -9.32 1 91.5 69 GLU B C 1
ATOM 1880 O O . GLU B 1 69 ? -15.102 -5.535 -8.227 1 91.5 69 GLU B O 1
ATOM 1885 N N . LEU B 1 70 ? -14.492 -4.695 -10.211 1 91.88 70 LEU B N 1
ATOM 1886 C CA . LEU B 1 70 ? -13.07 -4.836 -9.914 1 91.88 70 LEU B CA 1
ATOM 1887 C C . LEU B 1 70 ? -12.68 -3.988 -8.711 1 91.88 70 LEU B C 1
ATOM 1889 O O . LEU B 1 70 ? -11.945 -4.449 -7.836 1 91.88 70 LEU B O 1
ATOM 1893 N N . LYS B 1 71 ? -13.203 -2.771 -8.664 1 86.81 71 LYS B N 1
ATOM 1894 C CA . LYS B 1 71 ? -12.898 -1.878 -7.547 1 86.81 71 LYS B CA 1
ATOM 1895 C C . LYS B 1 71 ? -13.688 -2.262 -6.301 1 86.81 71 LYS B C 1
ATOM 1897 O O . LYS B 1 71 ? -13.117 -2.391 -5.215 1 86.81 71 LYS B O 1
ATOM 1902 N N . SER B 1 72 ? -15.047 -2.51 -6.488 1 88.69 72 SER B N 1
ATOM 1903 C CA . SER B 1 72 ? -15.922 -2.744 -5.344 1 88.69 72 SER B CA 1
ATOM 1904 C C . SER B 1 72 ? -15.562 -4.047 -4.633 1 88.69 72 SER B C 1
ATOM 1906 O O . SER B 1 72 ? -15.734 -4.164 -3.418 1 88.69 72 SER B O 1
ATOM 1908 N N . ARG B 1 73 ? -14.922 -4.984 -5.375 1 90.38 73 ARG B N 1
ATOM 1909 C CA . ARG B 1 73 ? -14.547 -6.262 -4.785 1 90.38 73 ARG B CA 1
ATOM 1910 C C . ARG B 1 73 ? -13.086 -6.25 -4.336 1 90.38 73 ARG B C 1
ATOM 1912 O O . ARG B 1 73 ? -12.578 -7.25 -3.832 1 90.38 73 ARG B O 1
ATOM 1919 N N . GLY B 1 74 ? -12.406 -5.215 -4.66 1 89.06 74 GLY B N 1
ATOM 1920 C CA . GLY B 1 74 ? -11.031 -5.066 -4.211 1 89.06 74 GLY B CA 1
ATOM 1921 C C . GLY B 1 74 ? -10.031 -5.773 -5.109 1 89.06 74 GLY B C 1
ATOM 1922 O O . GLY B 1 74 ? -8.922 -6.105 -4.672 1 89.06 74 GLY B O 1
ATOM 1923 N N . TYR B 1 75 ? -10.445 -6.027 -6.371 1 93 75 TYR B N 1
ATOM 1924 C CA . TYR B 1 75 ? -9.547 -6.723 -7.289 1 93 75 TYR B CA 1
ATOM 1925 C C . TYR B 1 75 ? -8.578 -5.746 -7.941 1 93 75 TYR B C 1
ATOM 1927 O O . TYR B 1 75 ? -7.535 -6.152 -8.461 1 93 75 TYR B O 1
ATOM 1935 N N . TYR B 1 76 ? -8.961 -4.504 -7.918 1 92.12 76 TYR B N 1
ATOM 1936 C CA . TYR B 1 76 ? -8.156 -3.469 -8.562 1 92.12 76 TYR B CA 1
ATOM 1937 C C . TYR B 1 76 ? -8.281 -2.143 -7.816 1 92.12 76 TYR B C 1
ATOM 1939 O O . TYR B 1 76 ? -9.398 -1.676 -7.559 1 92.12 76 TYR B O 1
ATOM 1947 N N . GLN B 1 77 ? -7.07 -1.552 -7.539 1 85.44 77 GLN B N 1
ATOM 1948 C CA . GLN B 1 77 ? -7.102 -0.339 -6.727 1 85.44 77 GLN B CA 1
ATOM 1949 C C . GLN B 1 77 ? -6.555 0.856 -7.508 1 85.44 77 GLN B C 1
ATOM 1951 O O . GLN B 1 77 ? -6.559 1.982 -7.004 1 85.44 77 GLN B O 1
ATOM 1956 N N . GLY B 1 78 ? -6.223 0.674 -8.688 1 84.44 78 GLY B N 1
ATOM 1957 C CA . GLY B 1 78 ? -5.66 1.763 -9.477 1 84.44 78 GLY B CA 1
ATOM 1958 C C . GLY B 1 78 ? -6.715 2.617 -10.148 1 84.44 78 GLY B C 1
ATOM 1959 O O . GLY B 1 78 ? -7.898 2.268 -10.148 1 84.44 78 GLY B O 1
ATOM 1960 N N . SER B 1 79 ? -6.332 3.838 -10.641 1 81.19 79 SER B N 1
ATOM 1961 C CA . SER B 1 79 ? -7.238 4.746 -11.336 1 81.19 79 SER B CA 1
ATOM 1962 C C . SER B 1 79 ? -7.32 4.414 -12.82 1 81.19 79 SER B C 1
ATOM 1964 O O . SER B 1 79 ? -8.164 4.961 -13.539 1 81.19 79 SER B O 1
ATOM 1966 N N . ASN B 1 80 ? -6.605 3.578 -13.266 1 87.69 80 ASN B N 1
ATOM 1967 C CA . ASN B 1 80 ? -6.484 3.281 -14.695 1 87.69 80 ASN B CA 1
ATOM 1968 C C . ASN B 1 80 ? -7.055 1.905 -15.031 1 87.69 80 ASN B C 1
ATOM 1970 O O . ASN B 1 80 ? -6.457 1.156 -15.805 1 87.69 80 ASN B O 1
ATOM 1974 N N . VAL B 1 81 ? -8.172 1.609 -14.492 1 89.12 81 VAL B N 1
ATOM 1975 C CA . VAL B 1 81 ? -8.758 0.284 -14.656 1 89.12 81 VAL B CA 1
ATOM 1976 C C . VAL B 1 81 ? -9.047 0.026 -16.141 1 89.12 81 VAL B C 1
ATOM 1978 O O . VAL B 1 81 ? -8.719 -1.041 -16.656 1 89.12 81 VAL B O 1
ATOM 1981 N N . SER B 1 82 ? -9.664 1.013 -16.812 1 89.12 82 SER B N 1
ATOM 1982 C CA . SER B 1 82 ? -10.031 0.848 -18.219 1 89.12 82 SER B CA 1
ATOM 1983 C C . SER B 1 82 ? -8.805 0.619 -19.078 1 89.12 82 SER B C 1
ATOM 1985 O O . SER B 1 82 ? -8.82 -0.224 -19.984 1 89.12 82 SER B O 1
ATOM 1987 N N . TYR B 1 83 ? -7.824 1.3 -18.734 1 92.5 83 TYR B N 1
ATOM 1988 C CA . TYR B 1 83 ? -6.578 1.182 -19.469 1 92.5 83 TYR B CA 1
ATOM 1989 C C . TYR B 1 83 ? -5.965 -0.203 -19.297 1 92.5 83 TYR B C 1
ATOM 1991 O O . TYR B 1 83 ? -5.598 -0.855 -20.281 1 92.5 83 TYR B O 1
ATOM 1999 N N . ASN B 1 84 ? -5.848 -0.681 -18.125 1 94.06 84 ASN B N 1
ATOM 2000 C CA . ASN B 1 84 ? -5.246 -1.98 -17.844 1 94.06 84 ASN B CA 1
ATOM 2001 C C . ASN B 1 84 ? -6.09 -3.121 -18.406 1 94.06 84 ASN B C 1
ATOM 2003 O O . ASN B 1 84 ? -5.547 -4.109 -18.906 1 94.06 84 ASN B O 1
ATOM 2007 N N . LEU B 1 85 ? -7.383 -2.957 -18.344 1 93.5 85 LEU B N 1
ATOM 2008 C CA . LEU B 1 85 ? -8.266 -3.98 -18.891 1 93.5 85 LEU B CA 1
ATOM 2009 C C . LEU B 1 85 ? -8.078 -4.094 -20.406 1 93.5 85 LEU B C 1
ATOM 2011 O O . LEU B 1 85 ? -7.969 -5.199 -20.938 1 93.5 85 LEU B O 1
ATOM 2015 N N . LYS B 1 86 ? -8.109 -3.021 -21.047 1 93.44 86 LYS B N 1
ATOM 2016 C CA . LYS B 1 86 ? -7.914 -3.016 -22.484 1 93.44 86 LYS B CA 1
ATOM 2017 C C . LYS B 1 86 ? -6.582 -3.66 -22.875 1 93.44 86 LYS B C 1
ATOM 2019 O O . LYS B 1 86 ? -6.523 -4.48 -23.797 1 93.44 86 LYS B O 1
ATOM 2024 N N . LYS B 1 87 ? -5.559 -3.318 -22.188 1 95.75 87 LYS B N 1
ATOM 2025 C CA . LYS B 1 87 ? -4.23 -3.863 -22.453 1 95.75 87 LYS B CA 1
ATOM 2026 C C . LYS B 1 87 ? -4.211 -5.379 -22.266 1 95.75 87 LYS B C 1
ATOM 2028 O O . LYS B 1 87 ? -3.619 -6.098 -23.078 1 95.75 87 LYS B O 1
ATOM 2033 N N . LEU B 1 88 ? -4.844 -5.863 -21.266 1 96.94 88 LEU B N 1
ATOM 2034 C CA . LEU B 1 88 ? -4.848 -7.285 -20.938 1 96.94 88 LEU B CA 1
ATOM 2035 C C . LEU B 1 88 ? -5.707 -8.062 -21.938 1 96.94 88 LEU B C 1
ATOM 2037 O O . LEU B 1 88 ? -5.395 -9.203 -22.266 1 96.94 88 LEU B O 1
ATOM 2041 N N . VAL B 1 89 ? -6.773 -7.426 -22.391 1 96 89 VAL B N 1
ATOM 2042 C CA 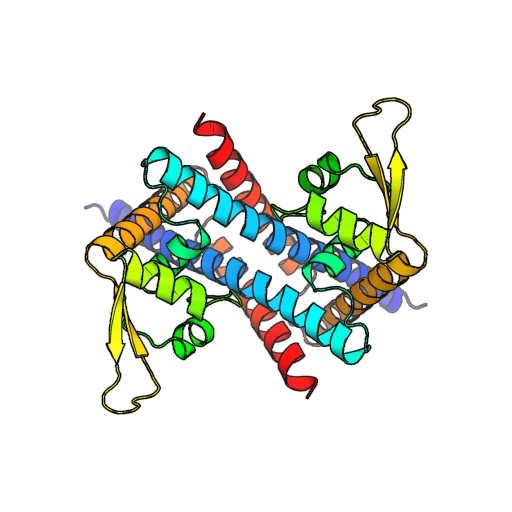. VAL B 1 89 ? -7.605 -8.039 -23.406 1 96 89 VAL B CA 1
ATOM 2043 C C . VAL B 1 89 ? -6.832 -8.117 -24.719 1 96 89 VAL B C 1
ATOM 2045 O O . VAL B 1 89 ? -6.762 -9.18 -25.344 1 96 89 VAL B O 1
ATOM 2048 N N . ASP B 1 90 ? -6.223 -7.031 -25.109 1 96.38 90 ASP B N 1
ATOM 2049 C CA . ASP B 1 90 ? -5.473 -6.961 -26.359 1 96.38 90 ASP B CA 1
ATOM 2050 C C . ASP B 1 90 ? -4.309 -7.953 -26.359 1 96.38 90 ASP B C 1
ATOM 2052 O O . ASP B 1 90 ? -3.973 -8.523 -27.406 1 96.38 90 ASP B O 1
ATOM 2056 N N . ALA B 1 91 ? -3.756 -8.188 -25.203 1 96.69 91 ALA B N 1
ATOM 2057 C CA . ALA B 1 91 ? -2.586 -9.055 -25.094 1 96.69 91 ALA B CA 1
ATOM 2058 C C . ALA B 1 91 ? -2.998 -10.508 -24.906 1 96.69 91 ALA B C 1
ATOM 2060 O O . ALA B 1 91 ? -2.145 -11.398 -24.828 1 96.69 91 ALA B O 1
ATOM 2061 N N . GLY B 1 92 ? -4.32 -10.789 -24.781 1 96.94 92 GLY B N 1
ATOM 2062 C CA . GLY B 1 92 ? -4.828 -12.148 -24.797 1 96.94 92 GLY B CA 1
ATOM 2063 C C . GLY B 1 92 ? -4.926 -12.758 -23.406 1 96.94 92 GLY B C 1
ATOM 2064 O O . GLY B 1 92 ? -5.066 -13.977 -23.266 1 96.94 92 GLY B O 1
ATOM 2065 N N . TYR B 1 93 ? -4.875 -11.938 -22.312 1 97.81 93 TYR B N 1
ATOM 2066 C CA . TYR B 1 93 ? -4.93 -12.453 -20.953 1 97.81 93 TYR B CA 1
ATOM 2067 C C . TYR B 1 93 ? -6.367 -12.531 -20.453 1 97.81 93 TYR B C 1
ATOM 2069 O O . TYR B 1 93 ? -6.652 -13.219 -19.469 1 97.81 93 TYR B O 1
ATOM 2077 N N . MET B 1 94 ? -7.234 -11.75 -21.125 1 97.19 94 MET B N 1
ATOM 2078 C CA . MET B 1 94 ? -8.633 -11.68 -20.688 1 97.19 94 MET B CA 1
ATOM 2079 C C . MET B 1 94 ? -9.57 -11.766 -21.891 1 97.19 94 MET B C 1
ATOM 2081 O O . MET B 1 94 ? -9.258 -11.266 -22.969 1 97.19 94 MET B O 1
ATOM 2085 N N . HIS B 1 95 ? -10.672 -12.391 -21.641 1 95.75 95 HIS B N 1
ATOM 2086 C CA . HIS B 1 95 ? -11.82 -12.281 -22.531 1 95.75 95 HIS B CA 1
ATOM 2087 C C . HIS B 1 95 ? -12.734 -11.133 -22.109 1 95.75 95 HIS B C 1
ATOM 2089 O O . HIS B 1 95 ? -12.836 -10.82 -20.938 1 95.75 95 HIS B O 1
ATOM 2095 N N . HIS B 1 96 ? -13.203 -10.508 -23.062 1 91.06 96 HIS B N 1
ATOM 2096 C CA . HIS B 1 96 ? -14.219 -9.5 -22.797 1 91.06 96 HIS B CA 1
ATOM 2097 C C . HIS B 1 96 ? -15.508 -9.797 -23.562 1 91.06 96 HIS B C 1
ATOM 2099 O O . HIS B 1 96 ? -15.461 -10.297 -24.688 1 91.06 96 HIS B O 1
ATOM 2105 N N . GLU B 1 97 ? -16.594 -9.711 -22.891 1 85.06 97 GLU B N 1
ATOM 2106 C CA . GLU B 1 97 ? -17.891 -9.914 -23.516 1 85.06 97 GLU B CA 1
ATOM 2107 C C . GLU B 1 97 ? -18.891 -8.844 -23.078 1 85.06 97 GLU B C 1
ATOM 2109 O O . GLU B 1 97 ? -19.016 -8.555 -21.891 1 85.06 97 GLU B O 1
ATOM 2114 N N . ARG B 1 98 ? -19.422 -8.266 -24.094 1 79.94 98 ARG B N 1
ATOM 2115 C CA . ARG B 1 98 ? -20.438 -7.277 -23.766 1 79.94 98 ARG B CA 1
ATOM 2116 C C . ARG B 1 98 ? -21.641 -7.93 -23.078 1 79.94 98 ARG B C 1
ATOM 2118 O O . ARG B 1 98 ? -22.047 -9.031 -23.453 1 79.94 98 ARG B O 1
ATOM 2125 N N . CYS B 1 99 ? -22.078 -7.25 -21.938 1 70.81 99 CYS B N 1
ATOM 2126 C CA . CYS B 1 99 ? -23.234 -7.758 -21.203 1 70.81 99 CYS B CA 1
ATOM 2127 C C . CYS B 1 99 ? -24.516 -7.504 -21.984 1 70.81 99 CYS B C 1
ATOM 2129 O O . CYS B 1 99 ? -24.75 -6.398 -22.484 1 70.81 99 CYS B O 1
ATOM 2131 N N . GLU B 1 100 ? -25.156 -8.633 -22.266 1 69.94 100 GLU B N 1
ATOM 2132 C CA . GLU B 1 100 ? -26.422 -8.516 -22.984 1 69.94 100 GLU B CA 1
ATOM 2133 C C . GLU B 1 100 ? -27.391 -7.594 -22.25 1 69.94 100 GLU B C 1
ATOM 2135 O O . GLU B 1 100 ? -28.125 -6.828 -22.891 1 69.94 100 GLU B O 1
ATOM 2140 N N . ALA B 1 101 ? -27.469 -7.684 -20.875 1 68.38 101 ALA B N 1
ATOM 2141 C CA . ALA B 1 101 ? -28.422 -6.953 -20.062 1 68.38 101 ALA B CA 1
ATOM 2142 C C . ALA B 1 101 ? -28.078 -5.469 -20 1 68.38 101 ALA B C 1
ATOM 2144 O O . ALA B 1 101 ? -28.969 -4.617 -19.938 1 68.38 101 ALA B O 1
ATOM 2145 N N . ASP B 1 102 ? -26.906 -5.152 -19.844 1 66.75 102 ASP B N 1
ATOM 2146 C CA . ASP B 1 102 ? -26.406 -3.787 -19.812 1 66.75 102 ASP B CA 1
ATOM 2147 C C . ASP B 1 102 ? -25.297 -3.586 -20.844 1 66.75 102 ASP B C 1
ATOM 2149 O O . ASP B 1 102 ? -24.125 -3.861 -20.578 1 66.75 102 ASP B O 1
ATOM 2153 N N . ARG B 1 103 ? -25.75 -3.1 -22.031 1 67.75 103 ARG B N 1
ATOM 2154 C CA . ARG B 1 103 ? -24.859 -2.994 -23.188 1 67.75 103 ARG B CA 1
ATOM 2155 C C . ARG B 1 103 ? -23.672 -2.092 -22.875 1 67.75 103 ARG B C 1
ATOM 2157 O O . ARG B 1 103 ? -22.656 -2.133 -23.562 1 67.75 103 ARG B O 1
ATOM 2164 N N . ARG B 1 104 ? -23.859 -1.376 -21.688 1 66.12 104 ARG B N 1
ATOM 2165 C CA . ARG B 1 104 ? -22.766 -0.485 -21.312 1 66.12 104 ARG B CA 1
ATOM 2166 C C . ARG B 1 104 ? -21.766 -1.198 -20.422 1 66.12 104 ARG B C 1
ATOM 2168 O O . ARG B 1 104 ? -20.625 -0.739 -20.266 1 66.12 104 ARG B O 1
ATOM 2175 N N . SER B 1 105 ? -22.234 -2.359 -19.984 1 78.75 105 SER B N 1
ATOM 2176 C CA . SER B 1 105 ? -21.328 -3.062 -19.078 1 78.75 105 SER B CA 1
ATOM 2177 C C . SER B 1 105 ? -20.594 -4.195 -19.797 1 78.75 105 SER B C 1
ATOM 2179 O O . SER B 1 105 ? -21.172 -4.863 -20.656 1 78.75 105 SER B O 1
ATOM 2181 N N . VAL B 1 106 ? -19.344 -4.184 -19.703 1 85.12 106 VAL B N 1
ATOM 2182 C CA . VAL B 1 106 ? -18.5 -5.238 -20.25 1 85.12 106 VAL B CA 1
ATOM 2183 C C . VAL B 1 106 ? -18 -6.137 -19.125 1 85.12 106 VAL B C 1
ATOM 2185 O O . VAL B 1 106 ? -17.547 -5.652 -18.078 1 85.12 106 VAL B O 1
ATOM 2188 N N . ARG B 1 107 ? -18.281 -7.449 -19.312 1 91.81 107 ARG B N 1
ATOM 2189 C CA . ARG B 1 107 ? -17.75 -8.422 -18.359 1 91.81 107 ARG B CA 1
ATOM 2190 C C . ARG B 1 107 ? -16.453 -9.039 -18.859 1 91.81 107 ARG B C 1
ATOM 2192 O O . ARG B 1 107 ? -16.297 -9.297 -20.062 1 91.81 107 ARG B O 1
ATOM 2199 N N . VAL B 1 108 ? -15.555 -9.266 -17.906 1 95.06 108 VAL B N 1
ATOM 2200 C CA . VAL B 1 108 ? -14.266 -9.836 -18.281 1 95.06 108 VAL B CA 1
ATOM 2201 C C . VAL B 1 108 ? -14.008 -11.109 -17.469 1 95.06 108 VAL B C 1
ATOM 2203 O O . VAL B 1 108 ? -14.523 -11.258 -16.359 1 95.06 108 VAL B O 1
ATOM 2206 N N . ARG B 1 109 ? -13.258 -12.016 -18.031 1 96.94 109 ARG B N 1
ATOM 2207 C CA . ARG B 1 109 ? -12.75 -13.227 -17.391 1 96.94 109 ARG B CA 1
ATOM 2208 C C . ARG B 1 109 ? -11.391 -13.617 -17.938 1 96.94 109 ARG B C 1
ATOM 2210 O O . ARG B 1 109 ? -11 -13.164 -19.031 1 96.94 109 ARG B O 1
ATOM 2217 N N . LEU B 1 110 ? -10.727 -14.461 -17.188 1 97.94 110 LEU B N 1
ATOM 2218 C CA . LEU B 1 110 ? -9.375 -14.828 -17.609 1 97.94 110 LEU B CA 1
ATOM 2219 C C . LEU B 1 110 ? -9.422 -15.812 -18.781 1 97.94 110 LEU B C 1
ATOM 2221 O O . LEU B 1 110 ? -10.289 -16.688 -18.828 1 97.94 110 LEU B O 1
ATOM 2225 N N . THR B 1 111 ? -8.508 -15.633 -19.766 1 98.12 111 THR B N 1
ATOM 2226 C CA . THR B 1 111 ? -8.188 -16.688 -20.719 1 98.12 111 THR B CA 1
ATOM 2227 C C . THR B 1 111 ? -7.277 -17.734 -20.078 1 98.12 111 THR B C 1
ATOM 2229 O O . THR B 1 111 ? -6.926 -17.625 -18.906 1 98.12 111 THR B O 1
ATOM 2232 N N . GLU B 1 112 ? -6.934 -18.766 -20.875 1 98 112 GLU B N 1
ATOM 2233 C CA . GLU B 1 112 ? -5.945 -19.719 -20.391 1 98 112 GLU B CA 1
ATOM 2234 C C . GLU B 1 112 ? -4.605 -19.047 -20.109 1 98 112 GLU B C 1
ATOM 2236 O O . GLU B 1 112 ? -3.943 -19.359 -19.109 1 98 112 GLU B O 1
ATOM 2241 N N . LYS B 1 113 ? -4.305 -18.109 -20.969 1 97.31 113 LYS B N 1
ATOM 2242 C CA . LYS B 1 113 ? -3.084 -17.328 -20.781 1 97.31 113 LYS B CA 1
ATOM 2243 C C . LYS B 1 113 ? -3.131 -16.531 -19.484 1 97.31 113 LYS B C 1
ATOM 2245 O O . LYS B 1 113 ? -2.154 -16.484 -18.734 1 97.31 113 LYS B O 1
ATOM 2250 N N . GLY B 1 114 ? -4.246 -15.914 -19.188 1 97.75 114 GLY B N 1
ATOM 2251 C CA . GLY B 1 114 ? -4.453 -15.18 -17.938 1 97.75 114 GLY B CA 1
ATOM 2252 C C . GLY B 1 114 ? -4.414 -16.062 -16.703 1 97.75 114 GLY B C 1
ATOM 2253 O O . GLY B 1 114 ? -3.881 -15.664 -15.672 1 97.75 114 GLY B O 1
ATOM 2254 N N . ARG B 1 115 ? -4.914 -17.234 -16.891 1 98 115 ARG B N 1
ATOM 2255 C CA . ARG B 1 115 ? -4.898 -18.203 -15.789 1 98 115 ARG B CA 1
ATOM 2256 C C . ARG B 1 115 ? -3.471 -18.625 -15.461 1 98 115 ARG B C 1
ATOM 2258 O O . ARG B 1 115 ? -3.15 -18.906 -14.305 1 98 115 ARG B O 1
ATOM 2265 N N . GLY B 1 116 ? -2.701 -18.703 -16.484 1 97 116 GLY B N 1
ATOM 2266 C CA . GLY B 1 116 ? -1.293 -18.984 -16.25 1 97 116 GLY B CA 1
ATOM 2267 C C . GLY B 1 116 ? -0.63 -17.969 -15.336 1 97 116 GLY B C 1
ATOM 2268 O O . GLY B 1 116 ? 0.129 -18.344 -14.438 1 97 116 GLY B O 1
ATOM 2269 N N . VAL B 1 117 ? -0.933 -16.703 -15.5 1 97.44 117 VAL B N 1
ATOM 2270 C CA . VAL B 1 117 ? -0.389 -15.648 -14.656 1 97.44 117 VAL B CA 1
ATOM 2271 C C . VAL B 1 117 ? -0.954 -15.766 -13.242 1 97.44 117 VAL B C 1
ATOM 2273 O O . VAL B 1 117 ? -0.218 -15.641 -12.266 1 97.44 117 VAL B O 1
ATOM 2276 N N . HIS B 1 118 ? -2.256 -16.016 -13.195 1 98 118 HIS B N 1
ATOM 2277 C CA . HIS B 1 118 ? -2.893 -16.25 -11.906 1 98 118 HIS B CA 1
ATOM 2278 C C . HIS B 1 118 ? -2.168 -17.344 -11.133 1 98 118 HIS B C 1
ATOM 2280 O O . HIS B 1 118 ? -1.862 -17.156 -9.945 1 98 118 HIS B O 1
ATOM 2286 N N . ASP B 1 119 ? -1.898 -18.406 -11.797 1 97.88 119 ASP B N 1
ATOM 2287 C CA . ASP B 1 119 ? -1.272 -19.547 -11.148 1 97.88 119 ASP B CA 1
ATOM 2288 C C . ASP B 1 119 ? 0.153 -19.219 -10.711 1 97.88 119 ASP B C 1
ATOM 2290 O O . ASP B 1 119 ? 0.591 -19.656 -9.633 1 97.88 119 ASP B O 1
ATOM 2294 N N . ALA B 1 120 ? 0.821 -18.5 -11.547 1 97.25 120 ALA B N 1
ATOM 2295 C CA . ALA B 1 120 ? 2.189 -18.125 -11.219 1 97.25 120 ALA B CA 1
ATOM 2296 C C . ALA B 1 120 ? 2.227 -17.266 -9.953 1 97.25 120 ALA B C 1
ATOM 2298 O O . ALA B 1 120 ? 3.062 -17.484 -9.07 1 97.25 120 ALA B O 1
ATOM 2299 N N . VAL B 1 121 ? 1.345 -16.344 -9.828 1 97.56 121 VAL B N 1
ATOM 2300 C CA . VAL B 1 121 ? 1.279 -15.492 -8.656 1 97.56 121 VAL B CA 1
ATOM 2301 C C . VAL B 1 121 ? 0.839 -16.312 -7.441 1 97.56 121 VAL B C 1
ATOM 2303 O O . VAL B 1 121 ? 1.382 -16.141 -6.344 1 97.56 121 VAL B O 1
ATOM 2306 N N . SER B 1 122 ? -0.15 -17.172 -7.617 1 97.75 122 SER B N 1
ATOM 2307 C CA . SER B 1 122 ? -0.617 -18.047 -6.555 1 97.75 122 SER B CA 1
ATOM 2308 C C . SER B 1 122 ? 0.523 -18.906 -6 1 97.75 122 SER B C 1
ATOM 2310 O O . SER B 1 122 ? 0.666 -19.031 -4.785 1 97.75 122 SER B O 1
ATOM 2312 N N . ASP B 1 123 ? 1.286 -19.438 -6.891 1 97.44 123 ASP B N 1
ATOM 2313 C CA . ASP B 1 123 ? 2.416 -20.266 -6.5 1 97.44 123 ASP B CA 1
ATOM 2314 C C . ASP B 1 123 ? 3.449 -19.469 -5.715 1 97.44 123 ASP B C 1
ATOM 2316 O O . ASP B 1 123 ? 4.02 -19.953 -4.742 1 97.44 123 ASP B O 1
ATOM 2320 N N . LEU B 1 124 ? 3.717 -18.297 -6.188 1 96.81 124 LEU B N 1
ATOM 2321 C CA . LEU B 1 124 ? 4.648 -17.406 -5.504 1 96.81 124 LEU B CA 1
ATOM 2322 C C . LEU B 1 124 ? 4.211 -17.172 -4.062 1 96.81 124 LEU B C 1
ATOM 2324 O O . LEU B 1 124 ? 5.004 -17.328 -3.133 1 96.81 124 LEU B O 1
ATOM 2328 N N . PHE B 1 125 ? 2.922 -16.828 -3.855 1 97.06 125 PHE B N 1
ATOM 2329 C CA . PHE B 1 125 ? 2.406 -16.516 -2.527 1 97.06 125 PHE B CA 1
ATOM 2330 C C . PHE B 1 125 ? 2.383 -17.766 -1.649 1 97.06 125 PHE B C 1
ATOM 2332 O O . PHE B 1 125 ? 2.631 -17.688 -0.445 1 97.06 125 PHE B O 1
ATOM 2339 N N . ALA B 1 126 ? 2.104 -18.875 -2.258 1 96.69 126 ALA B N 1
ATOM 2340 C CA . ALA B 1 126 ? 2.135 -20.125 -1.51 1 96.69 126 ALA B CA 1
ATOM 2341 C C . ALA B 1 126 ? 3.543 -20.422 -1.004 1 96.69 126 ALA B C 1
ATOM 2343 O O . ALA B 1 126 ? 3.723 -20.828 0.149 1 96.69 126 ALA B O 1
ATOM 2344 N N . ARG B 1 127 ? 4.52 -20.219 -1.856 1 95.69 127 ARG B N 1
ATOM 2345 C CA . ARG B 1 127 ? 5.906 -20.438 -1.464 1 95.69 127 ARG B CA 1
ATOM 2346 C C . ARG B 1 127 ? 6.312 -19.484 -0.339 1 95.69 127 ARG B C 1
ATOM 2348 O O . ARG B 1 127 ? 7.004 -19.891 0.6 1 95.69 127 ARG B O 1
ATOM 2355 N N . HIS B 1 128 ? 5.941 -18.25 -0.477 1 94.94 128 HIS B N 1
ATOM 2356 C CA . HIS B 1 128 ? 6.234 -17.281 0.573 1 94.94 128 HIS B CA 1
ATOM 2357 C C . HIS B 1 128 ? 5.629 -17.719 1.904 1 94.94 128 HIS B C 1
ATOM 2359 O O . HIS B 1 128 ? 6.305 -17.688 2.936 1 94.94 128 HIS B O 1
ATOM 2365 N N . ALA B 1 129 ? 4.301 -18.062 1.9 1 94.25 129 ALA B N 1
ATOM 2366 C CA . ALA B 1 129 ? 3.609 -18.469 3.121 1 94.25 129 ALA B CA 1
ATOM 2367 C C . ALA B 1 129 ? 4.301 -19.656 3.777 1 94.25 129 ALA B C 1
ATOM 2369 O O . ALA B 1 129 ? 4.477 -19.688 4.996 1 94.25 129 ALA B O 1
ATOM 2370 N N . GLU B 1 130 ? 4.68 -20.578 2.957 1 93.5 130 GLU B N 1
ATOM 2371 C CA . GLU B 1 130 ? 5.375 -21.766 3.451 1 93.5 130 GLU B CA 1
ATOM 2372 C C . GLU B 1 130 ? 6.707 -21.391 4.094 1 93.5 130 GLU B C 1
ATOM 2374 O O . GLU B 1 130 ? 7.031 -21.875 5.184 1 93.5 130 GLU B O 1
ATOM 2379 N N . THR B 1 131 ? 7.469 -20.562 3.41 1 93.5 131 THR B N 1
ATOM 2380 C CA . THR B 1 131 ? 8.773 -20.156 3.906 1 93.5 131 THR B CA 1
ATOM 2381 C C . THR B 1 131 ? 8.641 -19.359 5.195 1 93.5 131 THR B C 1
ATOM 2383 O O . THR B 1 131 ? 9.398 -19.547 6.145 1 93.5 131 THR B O 1
ATOM 2386 N N . MET B 1 132 ? 7.695 -18.469 5.258 1 91.75 132 MET B N 1
ATOM 2387 C CA . MET B 1 132 ? 7.465 -17.672 6.449 1 91.75 132 MET B CA 1
ATOM 2388 C C . MET B 1 132 ? 7.098 -18.547 7.641 1 91.75 132 MET B C 1
ATOM 2390 O O . MET B 1 132 ? 7.547 -18.297 8.766 1 91.75 132 MET B O 1
ATOM 2394 N N . GLN B 1 133 ? 6.227 -19.484 7.383 1 89.38 133 GLN B N 1
ATOM 2395 C CA . GLN B 1 133 ? 5.844 -20.422 8.438 1 89.38 133 GLN B CA 1
ATOM 2396 C C . GLN B 1 133 ? 7.047 -21.219 8.93 1 89.38 133 GLN B C 1
ATOM 2398 O O . GLN B 1 133 ? 7.254 -21.359 10.141 1 89.38 133 GLN B O 1
ATOM 2403 N N . ALA B 1 134 ? 7.805 -21.75 8.023 1 90.81 134 ALA B N 1
ATOM 2404 C CA . ALA B 1 134 ? 8.961 -22.578 8.352 1 90.81 134 ALA B CA 1
ATOM 2405 C C . ALA B 1 134 ? 9.992 -21.797 9.156 1 90.81 134 ALA B C 1
ATOM 2407 O O . ALA B 1 134 ? 10.641 -22.344 10.055 1 90.81 134 ALA B O 1
ATOM 2408 N N . ARG B 1 135 ? 10.109 -20.484 8.914 1 90.88 135 ARG B N 1
ATOM 2409 C CA . ARG B 1 135 ? 11.117 -19.641 9.562 1 90.88 135 ARG B CA 1
ATOM 2410 C C . ARG B 1 135 ? 10.539 -18.938 10.789 1 90.88 135 ARG B C 1
ATOM 2412 O O . ARG B 1 135 ? 11.25 -18.234 11.492 1 90.88 135 ARG B O 1
ATOM 2419 N N . GLY B 1 136 ? 9.266 -19.125 10.992 1 88.19 136 GLY B N 1
ATOM 2420 C CA . GLY B 1 136 ? 8.625 -18.5 12.133 1 88.19 136 GLY B CA 1
ATOM 2421 C C . GLY B 1 136 ? 8.484 -17 11.992 1 88.19 136 GLY B C 1
ATOM 2422 O O . GLY B 1 136 ? 8.562 -16.266 12.984 1 88.19 136 GLY B O 1
ATOM 2423 N N . VAL B 1 137 ? 8.438 -16.531 10.75 1 86.44 137 VAL B N 1
ATOM 2424 C CA . VAL B 1 137 ? 8.289 -15.094 10.492 1 86.44 137 VAL B CA 1
ATOM 2425 C C . VAL B 1 137 ? 6.918 -14.625 10.984 1 86.44 137 VAL B C 1
ATOM 2427 O O . VAL B 1 137 ? 6.816 -13.641 11.719 1 86.44 137 VAL B O 1
ATOM 2430 N N . ILE B 1 138 ? 5.902 -15.367 10.516 1 86.06 138 ILE B N 1
ATOM 2431 C CA . ILE B 1 138 ? 4.543 -15.078 10.969 1 86.06 138 ILE B CA 1
ATOM 2432 C C . ILE B 1 138 ? 3.791 -16.375 11.219 1 86.06 138 ILE B C 1
ATOM 2434 O O . ILE B 1 138 ? 4.109 -17.422 10.625 1 86.06 138 ILE B O 1
ATOM 2438 N N . GLY B 1 139 ? 2.889 -16.375 12.188 1 88.88 139 GLY B N 1
ATOM 2439 C CA . GLY B 1 139 ? 1.986 -17.484 12.453 1 88.88 139 GLY B CA 1
ATOM 2440 C C . GLY B 1 139 ? 0.537 -17.172 12.141 1 88.88 139 GLY B C 1
ATOM 2441 O O . GLY B 1 139 ? 0.185 -16 11.938 1 88.88 139 GLY B O 1
ATOM 2442 N N . PHE B 1 140 ? -0.184 -18.234 12.039 1 89.19 140 PHE B N 1
ATOM 2443 C CA . PHE B 1 140 ? -1.58 -18.094 11.641 1 89.19 140 PHE B CA 1
ATOM 2444 C C . PHE B 1 140 ? -2.324 -17.172 12.594 1 89.19 140 PHE B C 1
ATOM 2446 O O . PHE B 1 140 ? -2.941 -16.188 12.164 1 89.19 140 PHE B O 1
ATOM 2453 N N . ALA B 1 141 ? -2.207 -17.406 13.875 1 90.5 141 ALA B N 1
ATOM 2454 C CA . ALA B 1 141 ? -2.967 -16.641 14.867 1 90.5 141 ALA B CA 1
ATOM 2455 C C . ALA B 1 141 ? -2.566 -15.172 14.859 1 90.5 141 ALA B C 1
ATOM 2457 O O . ALA B 1 141 ? -3.426 -14.289 14.875 1 90.5 141 ALA B O 1
ATOM 2458 N N . ALA B 1 142 ? -1.308 -14.875 14.836 1 91.06 142 ALA B N 1
ATOM 2459 C CA . ALA B 1 142 ? -0.807 -13.5 14.836 1 91.06 142 ALA B CA 1
ATOM 2460 C C . ALA B 1 142 ? -1.22 -12.766 13.562 1 91.06 142 ALA B C 1
ATOM 2462 O O . ALA B 1 142 ? -1.573 -11.578 13.609 1 91.06 142 ALA B O 1
ATOM 2463 N N . THR B 1 143 ? -1.22 -13.477 12.453 1 94.88 143 THR B N 1
ATOM 2464 C CA . THR B 1 143 ? -1.604 -12.875 11.18 1 94.88 143 THR B CA 1
ATOM 2465 C C . THR B 1 143 ? -3.092 -12.539 11.164 1 94.88 143 THR B C 1
ATOM 2467 O O . THR B 1 143 ? -3.488 -11.477 10.68 1 94.88 143 THR B O 1
ATOM 2470 N N . GLU B 1 144 ? -3.854 -13.391 11.734 1 95.38 144 GLU B N 1
ATOM 2471 C CA . GLU B 1 144 ? -5.289 -13.141 11.789 1 95.38 144 GLU B CA 1
ATOM 2472 C C . GLU B 1 144 ? -5.602 -11.93 12.664 1 95.38 144 GLU B C 1
ATOM 2474 O O . GLU B 1 144 ? -6.484 -11.133 12.344 1 95.38 144 GLU B O 1
ATOM 2479 N N . GLU B 1 145 ? -4.902 -11.781 13.75 1 94.44 145 GLU B N 1
ATOM 2480 C CA . GLU B 1 145 ? -5.074 -10.617 14.617 1 94.44 145 GLU B CA 1
ATOM 2481 C C . GLU B 1 145 ? -4.652 -9.336 13.914 1 94.44 145 GLU B C 1
ATOM 2483 O O . GLU B 1 145 ? -5.32 -8.305 14.023 1 94.44 145 GLU B O 1
ATOM 2488 N N . MET B 1 146 ? -3.541 -9.398 13.273 1 96.5 146 MET B N 1
ATOM 2489 C CA . MET B 1 146 ? -3.068 -8.258 12.492 1 96.5 146 MET B CA 1
ATOM 2490 C C . MET B 1 146 ? -4.094 -7.867 11.43 1 96.5 146 MET B C 1
ATOM 2492 O O . MET B 1 146 ? -4.41 -6.684 11.281 1 96.5 146 MET B O 1
ATOM 2496 N N . ASN B 1 147 ? -4.645 -8.859 10.742 1 97.62 147 ASN B N 1
ATOM 2497 C CA . ASN B 1 147 ? -5.637 -8.594 9.703 1 97.62 147 ASN B CA 1
ATOM 2498 C C . ASN B 1 147 ? -6.891 -7.949 10.281 1 97.62 147 ASN B C 1
ATOM 2500 O O . ASN B 1 147 ? -7.512 -7.102 9.633 1 97.62 147 ASN B O 1
ATOM 2504 N N . ALA B 1 148 ? -7.254 -8.383 11.453 1 97.06 148 ALA B N 1
ATOM 2505 C CA . ALA B 1 148 ? -8.422 -7.781 12.094 1 97.06 148 ALA B CA 1
ATOM 2506 C C . ALA B 1 148 ? -8.211 -6.293 12.336 1 97.06 148 ALA B C 1
ATOM 2508 O O . ALA B 1 148 ? -9.125 -5.488 12.133 1 97.06 148 ALA B O 1
ATOM 2509 N N . LEU B 1 149 ? -7.039 -5.906 12.766 1 96.12 149 LEU B N 1
ATOM 2510 C CA . LEU B 1 149 ? -6.73 -4.504 13.008 1 96.12 149 LEU B CA 1
ATOM 2511 C C . LEU B 1 149 ? -6.688 -3.721 11.703 1 96.12 149 LEU B C 1
ATOM 2513 O O . LEU B 1 149 ? -7.195 -2.6 11.625 1 96.12 149 LEU B O 1
ATOM 2517 N N . LEU B 1 150 ? -6.094 -4.32 10.68 1 97.38 150 LEU B N 1
ATOM 2518 C CA . LEU B 1 150 ? -6.039 -3.68 9.367 1 97.38 150 LEU B CA 1
ATOM 2519 C C . LEU B 1 150 ? -7.445 -3.455 8.812 1 97.38 150 LEU B C 1
ATOM 2521 O O . LEU B 1 150 ? -7.715 -2.428 8.188 1 97.38 150 LEU B O 1
ATOM 2525 N N . ARG B 1 151 ? -8.359 -4.395 9.055 1 97.25 151 ARG B N 1
ATOM 2526 C CA . ARG B 1 151 ? -9.742 -4.254 8.609 1 97.25 151 ARG B CA 1
ATOM 2527 C C . ARG B 1 151 ? -10.43 -3.098 9.336 1 97.25 151 ARG B C 1
ATOM 2529 O O . ARG B 1 151 ? -11.242 -2.383 8.742 1 97.25 151 ARG B O 1
ATOM 2536 N N . ARG B 1 152 ? -10.133 -2.965 10.547 1 96.5 152 ARG B N 1
ATOM 2537 C CA . ARG B 1 152 ? -10.703 -1.847 11.289 1 96.5 152 ARG B CA 1
ATOM 2538 C C . ARG B 1 152 ? -10.234 -0.513 10.719 1 96.5 152 ARG B C 1
ATOM 2540 O O . ARG B 1 152 ? -11.016 0.426 10.594 1 96.5 152 ARG B O 1
ATOM 2547 N N . MET B 1 153 ? -8.977 -0.426 10.414 1 95.56 153 MET B N 1
ATOM 2548 C CA . MET B 1 153 ? -8.43 0.784 9.805 1 95.56 153 MET B CA 1
ATOM 2549 C C . MET B 1 153 ? -9.078 1.044 8.453 1 95.56 153 MET B C 1
ATOM 2551 O O . MET B 1 153 ? -9.398 2.188 8.117 1 95.56 153 MET B O 1
ATOM 2555 N N . GLU B 1 154 ? -9.211 -0.027 7.703 1 96 154 GLU B N 1
ATOM 2556 C CA . GLU B 1 154 ? -9.875 0.073 6.402 1 96 154 GLU B CA 1
ATOM 2557 C C . GLU B 1 154 ? -11.281 0.658 6.543 1 96 154 GLU B C 1
ATOM 2559 O O . GLU B 1 154 ? -11.648 1.569 5.801 1 96 154 GLU B O 1
ATOM 2564 N N . ARG B 1 155 ? -12.023 0.129 7.453 1 95.56 155 ARG B N 1
ATOM 2565 C CA . ARG B 1 155 ? -13.375 0.615 7.688 1 95.56 155 ARG B CA 1
ATOM 2566 C C . ARG B 1 155 ? -13.367 2.082 8.109 1 95.56 155 ARG B C 1
ATOM 2568 O O . ARG B 1 155 ? -14.18 2.873 7.629 1 95.56 155 ARG B O 1
ATOM 2575 N N . PHE B 1 156 ? -12.531 2.428 8.961 1 95.62 156 PHE B N 1
ATOM 2576 C CA . PHE B 1 156 ? -12.422 3.801 9.438 1 95.62 156 PHE B CA 1
ATOM 2577 C C . PHE B 1 156 ? -12.164 4.758 8.281 1 95.62 156 PHE B C 1
ATOM 2579 O O . PHE B 1 156 ? -12.844 5.781 8.156 1 95.62 156 PHE B O 1
ATOM 2586 N N . TRP B 1 157 ? -11.18 4.434 7.461 1 94.69 157 TRP B N 1
ATOM 2587 C CA . TRP B 1 157 ? -10.812 5.305 6.352 1 94.69 157 TRP B CA 1
ATOM 2588 C C . TRP B 1 157 ? -11.953 5.41 5.344 1 94.69 157 TRP B C 1
ATOM 2590 O O . TRP B 1 157 ? -12.219 6.488 4.805 1 94.69 157 TRP B O 1
ATOM 2600 N N . THR B 1 158 ? -12.594 4.289 5.086 1 93.62 158 THR B N 1
ATOM 2601 C CA . THR B 1 158 ? -13.742 4.305 4.18 1 93.62 158 THR B CA 1
ATOM 2602 C C . THR B 1 158 ? -14.82 5.258 4.688 1 93.62 158 THR B C 1
ATOM 2604 O O . THR B 1 158 ? -15.383 6.035 3.914 1 93.62 158 THR B O 1
ATOM 2607 N N . ASP B 1 159 ? -15.016 5.234 5.984 1 92.31 159 ASP B N 1
ATOM 2608 C CA . ASP B 1 159 ? -16.016 6.098 6.605 1 92.31 159 ASP B CA 1
ATOM 2609 C C . ASP B 1 159 ? -15.602 7.566 6.523 1 92.31 159 ASP B C 1
ATOM 2611 O O . ASP B 1 159 ? -16.453 8.453 6.379 1 92.31 159 ASP B O 1
ATOM 2615 N N . GLN B 1 160 ? -14.32 7.793 6.648 1 89.25 160 GLN B N 1
ATOM 2616 C CA . GLN B 1 160 ? -13.82 9.164 6.621 1 89.25 160 GLN B CA 1
ATOM 2617 C C . GLN B 1 160 ? -13.977 9.781 5.23 1 89.25 160 GLN B C 1
ATOM 2619 O O . GLN B 1 160 ? -14.164 10.992 5.102 1 89.25 160 GLN B O 1
ATOM 2624 N N . ILE B 1 161 ? -13.828 9.047 4.195 1 87.75 161 ILE B N 1
ATOM 2625 C CA . ILE B 1 161 ? -13.969 9.523 2.826 1 87.75 161 ILE B CA 1
ATOM 2626 C C . ILE B 1 161 ? -15.438 9.773 2.512 1 87.75 161 ILE B C 1
ATOM 2628 O O . ILE B 1 161 ? -15.781 10.742 1.819 1 87.75 161 ILE B O 1
ATOM 2632 N N . ARG B 1 162 ? -16.391 8.914 2.938 1 73 162 ARG B N 1
ATOM 2633 C CA . ARG B 1 162 ? -17.828 9.055 2.707 1 73 162 ARG B CA 1
ATOM 2634 C C . ARG B 1 162 ? -18.375 10.289 3.41 1 73 162 ARG B C 1
ATOM 2636 O O . ARG B 1 162 ? -19.234 10.992 2.867 1 73 162 ARG B O 1
ATOM 2643 N N . TYR B 1 163 ? -18.109 10.445 4.695 1 60.16 163 TYR B N 1
ATOM 2644 C CA . TYR B 1 163 ? -18.766 11.453 5.52 1 60.16 163 TYR B CA 1
ATOM 2645 C C . TYR B 1 163 ? -18.328 12.859 5.117 1 60.16 163 TYR B C 1
ATOM 2647 O O . TYR B 1 163 ? -18.812 13.852 5.656 1 60.16 163 TYR B O 1
ATOM 2655 N N . ILE B 1 164 ? -17.297 13.055 4.414 1 48.91 164 ILE B N 1
ATOM 2656 C CA . ILE B 1 164 ? -17.031 14.445 4.059 1 48.91 164 ILE B CA 1
ATOM 2657 C C . ILE B 1 164 ? -18.141 14.969 3.152 1 48.91 164 ILE B C 1
ATOM 2659 O O . ILE B 1 164 ? -18.438 16.172 3.146 1 48.91 164 ILE B O 1
ATOM 2663 N N . TYR B 1 165 ? -18.844 14.102 2.383 1 39.44 165 TYR B N 1
ATOM 2664 C CA . TYR B 1 165 ? -20.016 14.68 1.722 1 39.44 165 TYR B CA 1
ATOM 2665 C C . TYR B 1 165 ? -21.281 14.414 2.52 1 39.44 165 TYR B C 1
ATOM 2667 O O . TYR B 1 165 ? -21.422 13.352 3.129 1 39.44 165 TYR B O 1
#

pLDDT: mean 90.06, std 10.23, range [39.44, 98.19]

Nearest PDB structures (foldseek):
  4zzl-assembly1_B  TM=7.835E-01  e=8.302E-06  Pseudomonas aeruginosa
  4ld5-assembly3_G  TM=6.423E-01  e=6.063E-05  Staphylococcus aureus
  4lll-assembly4_M  TM=6.336E-01  e=9.245E-05  Staphylococcus aureus
  5yi0-assembly1_B  TM=5.639E-01  e=6.440E-05  Lactococcus lactis subsp. lactis Il1403
  7dvs-assembly1_B  TM=6.261E-01  e=5.635E-04  Streptococcus agalactiae

Secondary structure (DSSP, 8-state):
--HHHHHHHHHHHHHHHHHHHHHHHHHHHHHHHHHHHHHHHHHHT--SS-HHHHHHHHHHTT--EEHHHHHHTTS--SS-HHHHHHHHHHTTSEEEEE-SS-TT-EEEEE-HHHHHHHHHHHHHHHHHHHHHHHHTS--HHHHHHHHHHHHHHHHHHHHHHHTT-/--HHHHHHHHHHHHHHHHHHHHHHHHHHHHHHHHHHHHHHHHHHT--SS-HHHHHHHHHHTT--EEHHHHHHTTS--SS-HHHHHHHHHHTTSEEEEE-SS-TT-EEEEE-HHHHHHHHHHHHHHHHHHHHHHHHTS--HHHHHHHHHHHHHHHHHHHHHHHTT-

Organism: NCBI:txid2984134

Foldseek 3Di:
DDPVVVVVVVVVVVVVVVVVVVVVCVVVVVVVQQVLLQVLCVVVVNNLDGSQLLQLLLLCAAHKDWLVCCVVVVSHDDPCSVVSVVSCVVVQQKDWDQDPVDNPIIIIGGDPNSNVSNVSVVVSVVVVVVVCVVVVVDDDVRVVVVVVVVVVVVVVVVVVVVVVD/DDPVVVVVVVVVVVVVVVVVVVVVCVVVVVVVQQVLLQVLCVVVVNNLDGSQLLQLLLLCAAHKDWLVCCVVVVSHDDPCSVVSVVSCVVVQQKDWDQDPVDNPIIIIGGDPNSNVSNVSVVVSVVVVVVVCVVVVVDDDVRVVVVVVVVVVVVVVVVVVVVVVD

Solvent-accessible surface area (backbone atoms only — not comparable to full-atom values): 17530 Å² total; per-residue (Å²): 131,55,70,69,55,51,52,51,48,51,50,46,53,47,27,35,54,44,49,53,48,45,55,51,48,32,48,52,44,42,43,48,52,39,47,48,47,40,52,52,29,56,73,70,68,48,74,89,58,54,36,69,56,46,48,34,39,38,55,44,47,90,44,73,41,35,74,72,47,30,46,80,70,64,34,40,74,67,94,52,54,69,59,54,50,51,52,35,36,76,72,51,29,29,46,75,43,73,31,84,90,42,76,85,41,46,35,35,32,56,30,74,61,20,45,50,49,20,48,53,51,51,50,52,52,46,51,49,40,50,50,30,47,76,70,61,66,53,52,51,70,61,44,48,53,38,44,52,52,53,49,45,52,46,50,51,52,54,50,58,60,54,62,75,104,130,55,70,67,55,52,53,50,47,51,48,46,54,47,29,36,54,44,49,51,47,45,54,51,48,34,46,51,44,42,43,48,53,40,49,48,46,41,52,51,29,57,72,70,68,48,76,87,59,54,38,69,56,44,49,32,40,38,57,44,49,92,42,75,42,35,74,72,45,31,47,80,71,65,34,41,73,66,93,53,55,70,58,53,49,52,53,34,37,75,73,50,28,30,45,74,43,72,30,84,91,41,76,86,40,46,36,34,32,58,28,74,62,20,44,51,50,18,48,52,50,51,50,52,51,46,51,49,41,51,50,30,47,76,69,63,66,53,50,50,69,62,45,49,53,37,44,54,52,54,49,44,51,45,51,51,53,55,50,57,59,54,63,75,102

Radius of gyration: 21.65 Å; Cα contacts (8 Å, |Δi|>4): 364; chains: 2; bounding box: 59×66×62 Å